Protein AF-A0A7C5XLX1-F1 (afdb_monomer)

pLDDT: mean 94.18, std 9.02, range [43.47, 98.75]

Structure (mmCIF, N/CA/C/O backbone):
data_AF-A0A7C5XLX1-F1
#
_entry.id   AF-A0A7C5XLX1-F1
#
loop_
_atom_site.group_PDB
_atom_site.id
_atom_site.type_symbol
_atom_site.label_atom_id
_atom_site.label_alt_id
_atom_site.label_comp_id
_atom_site.label_asym_id
_atom_site.label_entity_id
_atom_site.label_seq_id
_atom_site.pdbx_PDB_ins_code
_atom_site.Cartn_x
_atom_site.Cartn_y
_atom_site.Cartn_z
_atom_site.occupancy
_atom_site.B_iso_or_equiv
_atom_site.auth_seq_id
_atom_site.auth_comp_id
_atom_site.auth_asym_id
_atom_site.auth_atom_id
_atom_site.pdbx_PDB_model_num
ATOM 1 N N . MET A 1 1 ? -8.562 -7.576 16.419 1.00 59.59 1 MET A N 1
ATOM 2 C CA . MET A 1 1 ? -7.370 -6.699 16.454 1.00 59.59 1 MET A CA 1
ATOM 3 C C . MET A 1 1 ? -7.848 -5.252 16.453 1.00 59.59 1 MET A C 1
ATOM 5 O O . MET A 1 1 ? -8.765 -4.964 15.700 1.00 59.59 1 MET A O 1
ATOM 9 N N . SER A 1 2 ? -7.292 -4.377 17.298 1.00 86.44 2 SER A N 1
ATOM 10 C CA . SER A 1 2 ? -7.751 -2.984 17.511 1.00 86.44 2 SER A CA 1
ATOM 11 C C . SER A 1 2 ? -6.844 -1.915 16.876 1.00 86.44 2 SER A C 1
ATOM 13 O O . SER A 1 2 ? -6.885 -0.749 17.266 1.00 86.44 2 SER A O 1
ATOM 15 N N . ARG A 1 3 ? -5.993 -2.313 15.922 1.00 95.38 3 ARG A N 1
ATOM 16 C CA . ARG A 1 3 ? -5.062 -1.422 15.216 1.00 95.38 3 ARG A CA 1
ATOM 17 C C . ARG A 1 3 ? -5.406 -1.327 13.738 1.00 95.38 3 ARG A C 1
ATOM 19 O O . ARG A 1 3 ? -5.773 -2.338 13.132 1.00 95.38 3 ARG A O 1
ATOM 26 N N . VAL A 1 4 ? -5.219 -0.140 13.179 1.00 97.88 4 VAL A N 1
ATOM 27 C CA . VAL A 1 4 ? -5.372 0.174 11.758 1.00 97.88 4 VAL A CA 1
ATOM 28 C C . VAL A 1 4 ? -4.069 0.761 11.232 1.00 97.88 4 VAL A C 1
ATOM 30 O O . VAL A 1 4 ? -3.448 1.558 11.928 1.00 97.88 4 VAL A O 1
ATOM 33 N N . ALA A 1 5 ? -3.678 0.388 10.017 1.00 98.12 5 ALA A N 1
ATOM 34 C CA . ALA A 1 5 ? -2.605 1.052 9.286 1.00 98.12 5 ALA A CA 1
ATOM 35 C C . ALA A 1 5 ? -3.183 1.850 8.115 1.00 98.12 5 ALA A C 1
ATOM 37 O O . ALA A 1 5 ? -3.980 1.316 7.343 1.00 98.12 5 ALA A O 1
ATOM 38 N N . ILE A 1 6 ? -2.746 3.096 7.961 1.00 98.62 6 ILE A N 1
ATOM 39 C CA . ILE A 1 6 ? -2.914 3.877 6.735 1.00 98.62 6 ILE A CA 1
ATOM 40 C C . ILE A 1 6 ? -1.535 3.991 6.091 1.00 98.62 6 ILE A C 1
ATOM 42 O O . ILE A 1 6 ? -0.592 4.441 6.735 1.00 98.62 6 ILE A O 1
ATOM 46 N N . VAL A 1 7 ? -1.412 3.549 4.845 1.00 98.69 7 VAL A N 1
ATOM 47 C CA . VAL A 1 7 ? -0.165 3.545 4.077 1.00 98.69 7 VAL A CA 1
ATOM 48 C C . VAL A 1 7 ? -0.376 4.405 2.839 1.00 98.69 7 VAL A C 1
ATOM 50 O O . VAL A 1 7 ? -1.134 4.018 1.953 1.00 98.69 7 VAL A O 1
ATOM 53 N N . ASP A 1 8 ? 0.268 5.566 2.788 1.00 98.62 8 ASP A N 1
ATOM 54 C CA . ASP A 1 8 ? 0.098 6.578 1.744 1.00 98.62 8 ASP A CA 1
ATOM 55 C C . ASP A 1 8 ? 1.415 6.859 1.014 1.00 98.62 8 ASP A C 1
ATOM 57 O O . ASP A 1 8 ? 2.185 7.741 1.400 1.00 98.62 8 ASP A O 1
ATOM 61 N N . ALA A 1 9 ? 1.679 6.091 -0.047 1.00 97.88 9 ALA A N 1
ATOM 62 C CA . ALA A 1 9 ? 2.832 6.327 -0.921 1.00 97.88 9 ALA A CA 1
ATOM 63 C C . ALA A 1 9 ? 2.586 7.514 -1.863 1.00 97.88 9 ALA A C 1
ATOM 65 O O . ALA A 1 9 ? 3.496 8.297 -2.131 1.00 97.88 9 ALA A O 1
ATOM 66 N N . ILE A 1 10 ? 1.339 7.676 -2.328 1.00 96.69 10 ILE A N 1
ATOM 67 C CA . ILE A 1 10 ? 0.938 8.739 -3.262 1.00 96.69 10 ILE A CA 1
ATOM 68 C C . ILE A 1 10 ? 1.154 10.126 -2.642 1.00 96.69 10 ILE A C 1
ATOM 70 O O . ILE A 1 10 ? 1.425 11.090 -3.355 1.00 96.69 10 ILE A O 1
ATOM 74 N N . GLY A 1 11 ? 1.092 10.237 -1.312 1.00 94.62 11 GLY A N 1
ATOM 75 C CA . GLY A 1 11 ? 1.340 11.476 -0.580 1.00 94.62 11 GLY A CA 1
ATOM 76 C C . GLY A 1 11 ? 2.680 12.159 -0.887 1.00 94.62 11 GLY A C 1
ATOM 77 O O . GLY A 1 11 ? 2.796 13.360 -0.654 1.00 94.62 11 GLY A O 1
ATOM 78 N N . VAL A 1 12 ? 3.664 11.443 -1.454 1.00 94.06 12 VAL A N 1
ATOM 79 C CA . VAL A 1 12 ? 4.942 12.036 -1.884 1.00 94.06 12 VAL A CA 1
ATOM 80 C C . VAL A 1 12 ? 4.777 13.010 -3.061 1.00 94.06 12 VAL A C 1
ATOM 82 O O . VAL A 1 12 ? 5.497 14.004 -3.112 1.00 94.06 12 VAL A O 1
ATOM 85 N N . THR A 1 13 ? 3.811 12.782 -3.959 1.00 93.50 13 THR A N 1
ATOM 86 C CA . THR A 1 13 ? 3.555 13.636 -5.139 1.00 93.50 13 THR A CA 1
ATOM 87 C C . THR A 1 13 ? 2.202 14.337 -5.077 1.00 93.50 13 THR A C 1
ATOM 89 O O . THR A 1 13 ? 2.066 15.473 -5.538 1.00 93.50 13 THR A O 1
ATOM 92 N N . LYS A 1 14 ? 1.193 13.694 -4.478 1.00 94.88 14 LYS A N 1
ATOM 93 C CA . LYS A 1 14 ? -0.178 14.202 -4.322 1.00 94.88 14 LYS A CA 1
ATOM 94 C C . LYS A 1 14 ? -0.615 14.109 -2.847 1.00 94.88 14 LYS A C 1
ATOM 96 O O . LYS A 1 14 ? -1.414 13.229 -2.487 1.00 94.88 14 LYS A O 1
ATOM 101 N N . PRO A 1 15 ? -0.085 14.986 -1.970 1.00 95.81 15 PRO A N 1
ATOM 102 C CA . PRO A 1 15 ? -0.427 14.990 -0.551 1.00 95.81 15 PRO A CA 1
ATOM 103 C C . PRO A 1 15 ? -1.919 15.262 -0.342 1.00 95.81 15 PRO A C 1
ATOM 105 O O . PRO A 1 15 ? -2.491 16.150 -0.973 1.00 95.81 15 PRO A O 1
ATOM 108 N N . ASN A 1 16 ? -2.543 14.524 0.578 1.00 96.69 16 ASN A N 1
ATOM 109 C CA . ASN A 1 16 ? -3.928 14.761 0.987 1.00 96.69 16 ASN A CA 1
ATOM 110 C C . ASN A 1 16 ? -4.081 14.690 2.521 1.00 96.69 16 ASN A C 1
ATOM 112 O O . ASN A 1 16 ? -4.638 13.728 3.061 1.00 96.69 16 ASN A O 1
ATOM 116 N N . PRO A 1 17 ? -3.581 15.706 3.253 1.00 96.38 17 PRO A N 1
ATOM 117 C CA . PRO A 1 17 ? -3.638 15.719 4.714 1.00 96.38 17 PRO A CA 1
ATOM 118 C C . PRO A 1 17 ? -5.074 15.746 5.252 1.00 96.38 17 PRO A C 1
ATOM 120 O O . PRO A 1 17 ? -5.327 15.237 6.343 1.00 96.38 17 PRO A O 1
ATOM 123 N N . GLU A 1 18 ? -6.028 16.304 4.499 1.00 97.31 18 GLU A N 1
ATOM 124 C CA . GLU A 1 18 ? -7.439 16.329 4.890 1.00 97.31 18 GLU A CA 1
ATOM 125 C C . GLU A 1 18 ? -8.049 14.923 4.891 1.00 97.31 18 GLU A C 1
ATOM 127 O O . GLU A 1 18 ? -8.722 14.550 5.857 1.00 97.31 18 GLU A O 1
ATOM 132 N N . PHE A 1 19 ? -7.774 14.117 3.859 1.00 97.62 19 PHE A N 1
ATOM 133 C CA . PHE A 1 19 ? -8.187 12.715 3.815 1.00 97.62 19 PHE A CA 1
ATOM 134 C C . PHE A 1 19 ? -7.598 11.925 4.987 1.00 97.62 19 PHE A C 1
ATOM 136 O O . PHE A 1 19 ? -8.355 11.310 5.742 1.00 97.62 19 PHE A O 1
ATOM 143 N N . LEU A 1 20 ? -6.274 11.988 5.189 1.00 97.69 20 LEU A N 1
ATOM 144 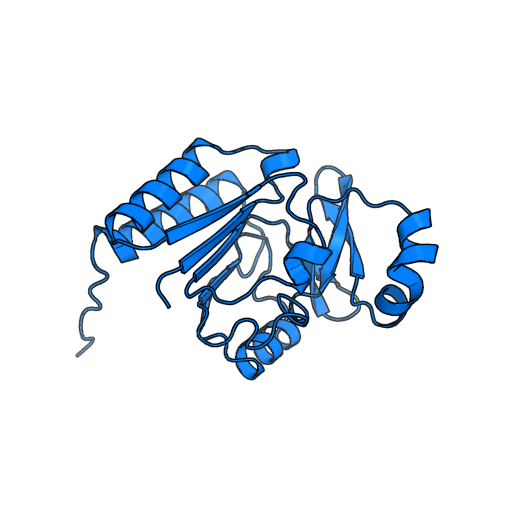C CA . LEU A 1 20 ? -5.595 11.250 6.261 1.00 97.69 20 LEU A CA 1
ATOM 145 C C . LEU A 1 20 ? -6.141 11.632 7.640 1.00 97.69 20 LEU A C 1
ATOM 147 O O . LEU A 1 20 ? -6.479 10.754 8.437 1.00 97.69 20 LEU A O 1
ATOM 151 N N . LYS A 1 21 ? -6.291 12.937 7.899 1.00 97.94 21 LYS A N 1
ATOM 152 C CA . LYS A 1 21 ? -6.871 13.454 9.141 1.00 97.94 21 LYS A CA 1
ATOM 153 C C . LYS A 1 21 ? -8.300 12.953 9.337 1.00 97.94 21 LYS A C 1
ATOM 155 O O . LYS A 1 21 ? -8.615 12.433 10.402 1.00 97.94 21 LYS A O 1
ATOM 160 N N . SER A 1 22 ? -9.144 13.054 8.313 1.00 97.88 22 SER A N 1
ATOM 161 C CA . SER A 1 22 ? -10.553 12.660 8.403 1.00 97.88 22 SER A CA 1
ATOM 162 C C . SER A 1 22 ? -10.719 11.162 8.661 1.00 97.88 22 SER A C 1
ATOM 164 O O . SER A 1 22 ? -11.501 10.771 9.525 1.00 97.88 22 SER A O 1
ATOM 166 N N . VAL A 1 23 ? -9.976 10.310 7.945 1.00 97.75 23 VAL A N 1
ATOM 167 C CA . VAL A 1 23 ? -10.011 8.853 8.153 1.00 97.75 23 VAL A CA 1
ATOM 168 C C . VAL A 1 23 ? -9.520 8.504 9.557 1.00 97.75 23 VAL A C 1
ATOM 170 O O . VAL A 1 23 ? -10.164 7.719 10.256 1.00 97.75 23 VAL A O 1
ATOM 173 N N . LYS A 1 24 ? -8.414 9.115 9.993 1.00 97.69 24 LYS A N 1
ATOM 174 C CA . LYS A 1 24 ? -7.854 8.903 11.327 1.00 97.69 24 LYS A CA 1
ATOM 175 C C . LYS A 1 24 ? -8.842 9.293 12.427 1.00 97.69 24 LYS A C 1
ATOM 177 O O . LYS A 1 24 ? -9.106 8.479 13.305 1.00 97.69 24 LYS A O 1
ATOM 182 N N . GLU A 1 25 ? -9.439 10.481 12.348 1.00 97.06 25 GLU A N 1
ATOM 183 C CA . GLU A 1 25 ? -10.411 10.964 13.336 1.00 97.06 25 GLU A CA 1
ATOM 184 C C . GLU A 1 25 ? -11.630 10.042 13.459 1.00 97.06 25 GLU A C 1
ATOM 186 O O . GLU A 1 25 ? -12.072 9.754 14.571 1.00 97.06 25 GLU A O 1
ATOM 191 N N . VAL A 1 26 ? -12.170 9.557 12.335 1.00 96.44 26 VAL A N 1
ATOM 192 C CA . VAL A 1 26 ? -13.307 8.622 12.336 1.00 96.44 26 VAL A CA 1
ATOM 193 C C . VAL A 1 26 ? -12.949 7.325 13.060 1.00 96.44 26 VAL A C 1
ATOM 195 O O . VAL A 1 26 ? -13.705 6.853 13.908 1.00 96.44 26 VAL A O 1
ATOM 198 N N . LEU A 1 27 ? -11.789 6.747 12.746 1.00 95.44 27 LEU A N 1
ATOM 199 C CA . LEU A 1 27 ? -11.361 5.475 13.321 1.00 95.44 27 LEU A CA 1
ATOM 200 C C . LEU A 1 27 ? -11.007 5.612 14.808 1.00 95.44 27 LEU A C 1
ATOM 202 O O . LEU A 1 27 ? -11.449 4.795 15.616 1.00 95.44 27 LEU A O 1
ATOM 206 N N . GLU A 1 28 ? -10.269 6.653 15.198 1.00 95.50 28 GLU A N 1
ATOM 207 C CA . GLU A 1 28 ? -9.843 6.862 16.589 1.00 95.50 28 GLU A CA 1
ATOM 208 C C . GLU A 1 28 ? -11.022 7.134 17.536 1.00 95.50 28 GLU A C 1
ATOM 210 O O . GLU A 1 28 ? -11.004 6.668 18.677 1.00 95.50 28 GLU A O 1
ATOM 215 N N . LYS A 1 29 ? -12.104 7.776 17.064 1.00 94.38 29 LYS A N 1
ATOM 216 C CA . LYS A 1 29 ? -13.356 7.937 17.835 1.00 94.38 29 LYS A CA 1
ATOM 217 C C . LYS A 1 29 ? -13.984 6.608 18.266 1.00 94.38 29 LYS A C 1
ATOM 219 O O . LYS A 1 29 ? -14.719 6.578 19.249 1.00 94.38 29 LYS A O 1
ATOM 224 N N . THR A 1 30 ? -13.688 5.512 17.566 1.00 90.56 30 THR A N 1
ATOM 225 C CA . THR A 1 30 ? -14.168 4.163 17.917 1.00 90.56 30 THR A CA 1
ATOM 226 C C . THR A 1 30 ? -13.247 3.418 18.893 1.00 90.56 30 THR A C 1
ATOM 228 O O . THR A 1 30 ? -13.515 2.270 19.244 1.00 90.56 30 THR A O 1
ATOM 231 N N . GLY A 1 31 ? -12.157 4.051 19.345 1.00 91.62 31 GLY A N 1
ATOM 232 C CA . GLY A 1 31 ? -11.151 3.450 20.226 1.00 91.62 31 GLY A CA 1
ATOM 233 C C . GLY A 1 31 ? -10.086 2.620 19.499 1.00 91.62 31 GLY A C 1
ATOM 234 O O . GLY A 1 31 ? -9.270 1.962 20.151 1.00 91.62 31 GLY A O 1
ATOM 235 N N . LEU A 1 32 ? -10.073 2.634 18.161 1.00 94.06 32 LEU A N 1
ATOM 236 C CA . LEU A 1 32 ? -9.012 2.022 17.362 1.00 94.06 32 LEU A CA 1
ATOM 237 C C . LEU A 1 32 ? -7.740 2.872 17.411 1.00 94.06 32 LEU A C 1
ATOM 239 O O . LEU A 1 32 ? -7.797 4.097 17.385 1.00 94.06 32 LEU A O 1
ATOM 243 N N . LYS A 1 33 ? -6.578 2.216 17.431 1.00 96.56 33 LYS A N 1
ATOM 244 C CA . LYS A 1 33 ? -5.282 2.892 17.267 1.00 96.56 33 LYS A CA 1
ATOM 245 C C . LYS A 1 33 ? -4.924 2.944 15.787 1.00 96.56 33 LYS A C 1
ATOM 247 O O . LYS A 1 33 ? -4.955 1.901 15.132 1.00 96.56 33 LYS A O 1
ATOM 252 N N . VAL A 1 34 ? -4.574 4.122 15.282 1.00 97.94 34 VAL A N 1
ATOM 253 C CA . VAL A 1 34 ? -4.262 4.333 13.863 1.00 97.94 34 VAL A CA 1
ATOM 254 C C . VAL A 1 34 ? -2.789 4.688 13.701 1.00 97.94 34 VAL A C 1
ATOM 256 O O . VAL A 1 34 ? -2.339 5.736 14.161 1.00 97.94 34 VAL A O 1
ATOM 259 N N . ASP A 1 35 ? -2.054 3.819 13.016 1.00 98.00 35 ASP A N 1
ATOM 260 C CA . ASP A 1 35 ? -0.679 4.056 12.592 1.00 98.00 35 ASP A CA 1
ATOM 261 C C . ASP A 1 35 ? -0.688 4.584 11.150 1.00 98.00 35 ASP A C 1
ATOM 263 O O . ASP A 1 35 ? -1.352 4.017 10.279 1.00 98.00 35 ASP A O 1
ATOM 267 N N . VAL A 1 36 ? 0.019 5.687 10.897 1.00 98.12 36 VAL A N 1
ATOM 268 C CA . VAL A 1 36 ? 0.081 6.330 9.576 1.00 98.12 36 VAL A CA 1
ATOM 269 C C . VAL A 1 36 ? 1.511 6.264 9.057 1.00 98.12 36 VAL A C 1
ATOM 271 O O . VAL A 1 36 ? 2.437 6.736 9.713 1.00 98.12 36 VAL A O 1
ATOM 274 N N . TYR A 1 37 ? 1.670 5.683 7.874 1.00 98.06 37 TYR A N 1
ATOM 275 C CA . TYR A 1 37 ? 2.911 5.631 7.116 1.00 98.06 37 TYR A CA 1
ATOM 276 C C . TYR A 1 37 ? 2.711 6.448 5.845 1.00 98.06 37 TYR A C 1
ATOM 278 O O . TYR A 1 37 ? 1.905 6.068 5.001 1.00 98.06 37 TYR A O 1
ATOM 286 N N . GLU A 1 38 ? 3.414 7.568 5.709 1.00 95.75 38 GLU A N 1
ATOM 287 C CA . GLU A 1 38 ? 3.208 8.507 4.602 1.00 95.75 38 GLU A CA 1
ATOM 288 C C . GLU A 1 38 ? 4.509 8.868 3.884 1.00 95.75 38 GLU A C 1
ATOM 290 O O . GLU A 1 38 ? 5.597 8.878 4.478 1.00 95.75 38 GLU A O 1
ATOM 295 N N . GLY A 1 39 ? 4.372 9.176 2.593 1.00 94.31 39 GLY A N 1
ATOM 296 C CA . GLY A 1 39 ? 5.454 9.634 1.733 1.00 94.31 39 GLY A CA 1
ATOM 297 C C . GLY A 1 39 ? 6.626 8.658 1.730 1.00 94.31 39 GLY A C 1
ATOM 298 O O . GLY A 1 39 ? 6.437 7.445 1.668 1.00 94.31 39 GLY A O 1
ATOM 299 N N . LYS A 1 40 ? 7.850 9.184 1.860 1.00 94.62 40 LYS A N 1
ATOM 300 C CA . LYS A 1 40 ? 9.106 8.413 1.779 1.00 94.62 40 LYS A CA 1
ATOM 301 C C . LYS A 1 40 ? 9.239 7.279 2.806 1.00 94.62 40 LYS A C 1
ATOM 303 O O . LYS A 1 40 ? 10.114 6.435 2.657 1.00 94.62 40 LYS A O 1
ATOM 308 N N . ASN A 1 41 ? 8.387 7.235 3.831 1.00 96.31 41 ASN A N 1
ATOM 309 C CA . ASN A 1 41 ? 8.365 6.127 4.788 1.00 96.31 41 ASN A CA 1
ATOM 310 C C . ASN A 1 41 ? 7.711 4.859 4.217 1.00 96.31 41 ASN A C 1
ATOM 312 O O . ASN A 1 41 ? 7.855 3.785 4.799 1.00 96.31 41 ASN A O 1
ATOM 316 N N . VAL A 1 42 ? 6.985 4.962 3.099 1.00 98.38 42 VAL A N 1
ATOM 317 C CA . VAL A 1 42 ? 6.355 3.819 2.436 1.00 98.38 42 VAL A CA 1
ATOM 318 C C . VAL A 1 42 ? 7.363 3.128 1.528 1.00 98.38 42 VAL A C 1
ATOM 320 O O . VAL A 1 42 ? 7.369 3.325 0.320 1.00 98.38 42 VAL A O 1
ATOM 323 N N . THR A 1 43 ? 8.236 2.322 2.123 1.00 98.50 43 THR A N 1
ATOM 324 C CA . THR A 1 43 ? 9.275 1.565 1.413 1.00 98.50 43 THR A CA 1
ATOM 325 C C . THR A 1 43 ? 8.824 0.138 1.091 1.00 98.50 43 THR A C 1
ATOM 327 O O . THR A 1 43 ? 7.874 -0.390 1.670 1.00 98.50 43 THR A O 1
ATOM 330 N N . ILE A 1 44 ? 9.540 -0.538 0.199 1.00 98.19 44 ILE A N 1
ATOM 331 C CA . ILE A 1 44 ? 9.445 -1.969 -0.069 1.00 98.19 44 ILE A CA 1
ATOM 332 C C . ILE A 1 44 ? 9.650 -2.766 1.222 1.00 98.19 44 ILE A C 1
ATOM 334 O O . ILE A 1 44 ? 8.939 -3.745 1.453 1.00 98.19 44 ILE A O 1
ATOM 338 N N . ASP A 1 45 ? 10.574 -2.335 2.083 1.00 97.75 45 ASP A N 1
ATOM 339 C CA . ASP A 1 45 ? 10.793 -2.969 3.382 1.00 97.75 45 ASP A CA 1
ATOM 340 C C . ASP A 1 45 ? 9.565 -2.834 4.295 1.00 97.75 45 ASP A C 1
ATOM 342 O O . ASP A 1 45 ? 9.097 -3.838 4.840 1.00 97.75 45 ASP A O 1
ATOM 346 N N . LEU A 1 46 ? 8.955 -1.644 4.378 1.00 98.25 46 LEU A N 1
ATOM 347 C CA . LEU A 1 46 ? 7.691 -1.462 5.095 1.00 98.25 46 LEU A CA 1
ATOM 348 C C . LEU A 1 46 ? 6.611 -2.393 4.531 1.00 98.25 46 LEU A C 1
ATOM 350 O O . LEU A 1 46 ? 5.959 -3.110 5.290 1.00 98.25 46 LEU A O 1
ATOM 354 N N . LEU A 1 47 ? 6.422 -2.405 3.208 1.00 98.44 47 LEU A N 1
ATOM 355 C CA . LEU A 1 47 ? 5.390 -3.215 2.558 1.00 98.44 47 LEU A CA 1
ATOM 356 C C . LEU A 1 47 ? 5.590 -4.717 2.813 1.00 98.44 47 LEU A C 1
ATOM 358 O O . LEU A 1 47 ? 4.613 -5.440 2.993 1.00 98.44 47 LEU A O 1
ATOM 362 N N . ARG A 1 48 ? 6.828 -5.213 2.883 1.00 97.12 48 ARG A N 1
ATOM 363 C CA . ARG A 1 48 ? 7.120 -6.625 3.192 1.00 97.12 48 ARG A CA 1
ATOM 364 C C . ARG A 1 48 ? 6.938 -6.975 4.666 1.00 97.12 48 ARG A C 1
ATOM 366 O O . ARG A 1 48 ? 6.631 -8.127 4.971 1.00 97.12 48 ARG A O 1
ATOM 373 N N . ASN A 1 49 ? 7.111 -6.007 5.562 1.00 97.50 49 ASN A N 1
ATOM 374 C CA . ASN A 1 49 ? 7.060 -6.202 7.013 1.00 97.50 49 ASN A CA 1
ATOM 375 C C . ASN A 1 49 ? 5.741 -5.757 7.663 1.00 97.50 49 ASN A C 1
ATOM 377 O O . ASN A 1 49 ? 5.554 -5.954 8.867 1.00 97.50 49 ASN A O 1
ATOM 381 N N . ILE A 1 50 ? 4.814 -5.165 6.906 1.00 97.25 50 ILE A N 1
ATOM 382 C CA . ILE A 1 50 ? 3.528 -4.719 7.445 1.00 97.25 50 ILE A CA 1
ATOM 383 C C . ILE A 1 50 ? 2.700 -5.903 7.961 1.00 97.25 50 ILE A C 1
ATOM 385 O O . ILE A 1 50 ? 2.582 -6.940 7.312 1.00 97.25 50 ILE A O 1
ATOM 389 N N . GLY A 1 51 ? 2.100 -5.753 9.140 1.00 95.94 51 GLY A N 1
ATOM 390 C CA . GLY A 1 51 ? 1.210 -6.763 9.702 1.00 95.94 51 GLY A CA 1
ATOM 391 C C . GLY A 1 51 ? 0.820 -6.487 11.149 1.00 95.94 51 GLY A C 1
ATOM 392 O O . GLY A 1 51 ? 1.300 -5.537 11.768 1.00 95.94 51 GLY A O 1
ATOM 393 N N . GLY A 1 52 ? -0.075 -7.316 11.690 1.00 94.50 52 GLY A N 1
ATOM 394 C CA . GLY A 1 52 ? -0.660 -7.114 13.026 1.00 94.50 52 GLY A CA 1
ATOM 395 C C . GLY A 1 52 ? -1.785 -6.069 13.081 1.00 94.50 52 GLY A C 1
ATOM 396 O O . GLY A 1 52 ? -2.101 -5.550 14.156 1.00 94.50 52 GLY A O 1
ATOM 397 N N . TYR A 1 53 ? -2.392 -5.763 11.933 1.00 96.75 53 TYR A N 1
ATOM 398 C CA . TYR A 1 53 ? -3.467 -4.784 11.780 1.00 96.75 53 TYR A CA 1
ATOM 399 C C . TYR A 1 53 ? -4.798 -5.469 11.467 1.00 96.75 53 TYR A C 1
ATOM 401 O O . TYR A 1 53 ? -4.856 -6.385 10.654 1.00 96.75 53 TYR A O 1
ATOM 409 N N . GLY A 1 54 ? -5.889 -5.007 12.081 1.00 96.25 54 GLY A N 1
ATOM 410 C CA . GLY A 1 54 ? -7.237 -5.474 11.736 1.00 96.25 54 GLY A CA 1
ATOM 411 C C . GLY A 1 54 ? -7.754 -4.868 10.428 1.00 96.25 54 GLY A C 1
ATOM 412 O O . GLY A 1 54 ? -8.523 -5.505 9.718 1.00 96.25 54 GLY A O 1
ATOM 413 N N . LEU A 1 55 ? -7.296 -3.660 10.100 1.00 97.94 55 LEU A N 1
ATOM 414 C CA . LEU A 1 55 ? -7.602 -2.943 8.866 1.00 97.94 55 LEU A CA 1
ATOM 415 C C . LEU A 1 55 ? -6.315 -2.318 8.318 1.00 97.94 55 LEU A C 1
ATOM 417 O O . LEU A 1 55 ? -5.544 -1.730 9.075 1.00 97.94 55 LEU A O 1
ATOM 421 N N . ILE A 1 56 ? -6.090 -2.440 7.014 1.00 98.50 56 ILE A N 1
ATOM 422 C CA . ILE A 1 56 ? -4.972 -1.820 6.301 1.00 98.50 56 ILE A CA 1
ATOM 423 C C . ILE A 1 56 ? -5.550 -1.042 5.123 1.00 98.50 56 ILE A C 1
ATOM 425 O O . ILE A 1 56 ? -6.204 -1.628 4.262 1.00 98.50 56 ILE A O 1
ATOM 429 N N . ILE A 1 57 ? -5.319 0.266 5.089 1.00 98.75 57 ILE A N 1
ATOM 430 C CA . ILE A 1 57 ? -5.751 1.164 4.017 1.00 98.75 57 ILE A CA 1
ATOM 431 C C . ILE A 1 57 ? -4.516 1.533 3.199 1.00 98.75 57 ILE A C 1
ATOM 433 O O . ILE A 1 57 ? -3.606 2.180 3.710 1.00 98.75 57 ILE A O 1
ATOM 437 N N . LEU A 1 58 ? -4.473 1.094 1.944 1.00 98.75 58 LEU A N 1
ATOM 438 C CA . LEU A 1 58 ? -3.358 1.289 1.023 1.00 98.75 58 LEU A CA 1
ATOM 439 C C . LEU A 1 58 ? -3.721 2.369 -0.003 1.00 98.75 58 LEU A C 1
ATOM 441 O O . LEU A 1 58 ? -4.340 2.078 -1.031 1.00 98.75 58 LEU A O 1
ATOM 445 N N . ARG A 1 59 ? -3.303 3.608 0.269 1.00 98.38 59 ARG A N 1
ATOM 446 C CA . ARG A 1 59 ? -3.327 4.737 -0.667 1.00 98.38 59 ARG A CA 1
ATOM 447 C C . ARG A 1 59 ? -2.038 4.735 -1.495 1.00 98.38 59 ARG A C 1
ATOM 449 O O . ARG A 1 59 ? -1.106 5.507 -1.280 1.00 98.38 59 ARG A O 1
ATOM 456 N N . VAL A 1 60 ? -1.966 3.782 -2.417 1.00 98.19 60 VAL A N 1
ATOM 457 C CA . VAL A 1 60 ? -0.799 3.529 -3.27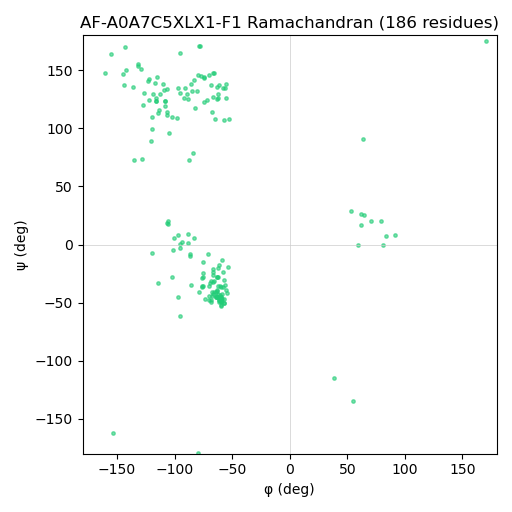4 1.00 98.19 60 VAL A CA 1
ATOM 458 C C . VAL A 1 60 ? -1.230 3.402 -4.730 1.00 98.19 60 VAL A C 1
ATOM 460 O O . VAL A 1 60 ? -2.357 2.983 -5.007 1.00 98.19 60 VAL A O 1
ATOM 463 N N . HIS A 1 61 ? -0.333 3.713 -5.669 1.00 97.88 61 HIS A N 1
ATOM 464 C CA . HIS A 1 61 ? -0.536 3.283 -7.049 1.00 97.88 61 HIS A CA 1
ATOM 465 C C . HIS A 1 61 ? -0.470 1.756 -7.123 1.00 97.88 61 HIS A C 1
ATOM 467 O O . HIS A 1 61 ? 0.265 1.100 -6.377 1.00 97.88 61 HIS A O 1
ATOM 473 N N . SER A 1 62 ? -1.239 1.187 -8.045 1.00 97.62 62 SER A N 1
ATOM 474 C CA . SER A 1 62 ? -1.165 -0.232 -8.355 1.00 97.62 62 SER A CA 1
ATOM 475 C C . SER A 1 62 ? -1.396 -0.488 -9.833 1.00 97.62 62 SER A C 1
ATOM 477 O O . SER A 1 62 ? -2.164 0.218 -10.489 1.00 97.62 62 SER A O 1
ATOM 479 N N . ALA A 1 63 ? -0.718 -1.506 -10.353 1.00 96.88 63 ALA A N 1
ATOM 480 C CA . ALA A 1 63 ? -0.791 -1.884 -11.756 1.00 96.88 63 ALA A CA 1
ATOM 481 C C . ALA A 1 63 ? -0.755 -3.404 -11.917 1.00 96.88 63 ALA A C 1
ATOM 483 O O . ALA A 1 63 ? -0.142 -4.118 -11.119 1.00 96.88 63 ALA A O 1
ATOM 484 N N . ILE A 1 64 ? -1.405 -3.885 -12.975 1.00 97.00 64 ILE A N 1
ATOM 485 C CA . ILE A 1 64 ? -1.296 -5.271 -13.418 1.00 97.00 64 ILE A CA 1
ATOM 486 C C . ILE A 1 64 ? -0.176 -5.349 -14.443 1.00 97.00 64 ILE A C 1
ATOM 488 O O . ILE A 1 64 ? -0.189 -4.636 -15.443 1.00 97.00 64 ILE A O 1
ATOM 492 N N . ASP A 1 65 ? 0.768 -6.248 -14.207 1.00 94.50 65 ASP A N 1
ATOM 493 C CA . ASP A 1 65 ? 1.741 -6.636 -15.212 1.00 94.50 65 ASP A CA 1
ATOM 494 C C . ASP A 1 65 ? 1.024 -7.386 -16.348 1.00 94.50 65 ASP A C 1
ATOM 496 O O . ASP A 1 65 ? 0.527 -8.496 -16.120 1.00 94.50 65 ASP A O 1
ATOM 500 N N . PRO A 1 66 ? 0.980 -6.837 -17.575 1.00 90.12 66 PRO A N 1
ATOM 501 C CA . PRO A 1 66 ? 0.251 -7.445 -18.684 1.00 90.12 66 PRO A CA 1
ATOM 502 C C . PRO A 1 66 ? 0.862 -8.774 -19.141 1.00 90.12 66 PRO A C 1
ATOM 504 O O . PRO A 1 66 ? 0.173 -9.581 -19.761 1.00 90.12 66 PRO A O 1
ATOM 507 N N . LYS A 1 67 ? 2.143 -9.028 -18.844 1.00 91.44 67 LYS A N 1
ATOM 508 C CA . LYS A 1 67 ? 2.835 -10.246 -19.272 1.00 91.44 67 LYS A CA 1
ATOM 509 C C . LYS A 1 67 ? 2.486 -11.446 -18.398 1.00 91.44 67 LYS A C 1
ATOM 511 O O . LYS A 1 67 ? 2.337 -12.549 -18.917 1.00 91.44 67 LYS A O 1
ATOM 516 N N . TYR A 1 68 ? 2.389 -11.245 -17.084 1.00 92.12 68 TYR A N 1
ATOM 517 C CA . TYR A 1 68 ? 2.212 -12.340 -16.119 1.00 92.12 68 TYR A CA 1
ATOM 518 C C . TYR A 1 68 ? 0.924 -12.246 -15.286 1.00 92.12 68 TYR A C 1
ATOM 520 O O . TYR A 1 68 ? 0.611 -13.175 -14.547 1.00 92.12 68 TYR A O 1
ATOM 528 N N . GLY A 1 69 ? 0.164 -11.152 -15.388 1.0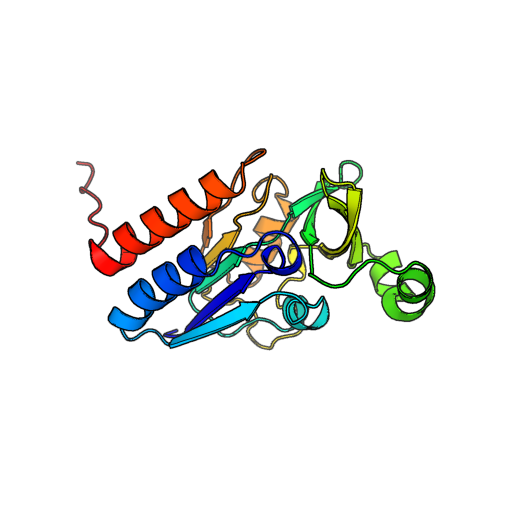0 94.50 69 GLY A N 1
ATOM 529 C CA . GLY A 1 69 ? -1.085 -10.956 -14.643 1.00 94.50 69 GLY A CA 1
ATOM 530 C C . GLY A 1 69 ? -0.887 -10.728 -13.140 1.00 94.50 69 GLY A C 1
ATOM 531 O O . GLY A 1 69 ? -1.801 -10.958 -12.342 1.00 94.50 69 GLY A O 1
ATOM 532 N N . PHE A 1 70 ? 0.312 -10.315 -12.727 1.00 97.19 70 PHE A N 1
ATOM 533 C CA . PHE A 1 70 ? 0.612 -10.011 -11.332 1.00 97.19 70 PHE A CA 1
ATOM 534 C C . PHE A 1 70 ? 0.238 -8.574 -10.986 1.00 97.19 70 PHE A C 1
ATOM 536 O O . PHE A 1 70 ? 0.501 -7.658 -11.758 1.00 97.19 70 PHE A O 1
ATOM 543 N N . LEU A 1 71 ? -0.353 -8.388 -9.807 1.00 98.44 71 LEU A N 1
ATOM 544 C CA . LEU A 1 71 ? -0.621 -7.070 -9.239 1.00 98.44 71 LEU A CA 1
ATOM 545 C C . LEU A 1 71 ? 0.617 -6.566 -8.499 1.00 98.44 71 LEU A C 1
ATOM 547 O O . LEU A 1 71 ? 1.171 -7.289 -7.671 1.00 98.44 71 LEU A O 1
ATOM 551 N N . TYR A 1 72 ? 1.006 -5.324 -8.763 1.00 98.62 72 TYR A N 1
ATOM 552 C CA . TYR A 1 72 ? 2.096 -4.634 -8.081 1.00 98.62 72 TYR A CA 1
ATOM 553 C C . TYR A 1 72 ? 1.575 -3.413 -7.324 1.00 98.62 72 TYR A C 1
ATOM 555 O O . TYR A 1 72 ? 0.715 -2.691 -7.826 1.00 98.62 72 TYR A O 1
ATOM 563 N N . LEU A 1 73 ? 2.105 -3.205 -6.120 1.00 98.69 73 LEU A N 1
ATOM 564 C CA . LEU A 1 73 ? 1.832 -2.086 -5.221 1.00 98.69 73 LEU A CA 1
ATOM 565 C C . LEU A 1 73 ? 3.060 -1.182 -5.201 1.00 98.69 73 LEU A C 1
ATOM 567 O O . LEU A 1 73 ? 4.159 -1.649 -4.901 1.00 98.69 73 LEU A O 1
ATOM 571 N N . PHE A 1 74 ? 2.883 0.088 -5.534 1.00 98.50 74 PHE A N 1
ATOM 572 C CA . PHE A 1 74 ? 3.997 1.018 -5.671 1.00 98.50 74 PHE A CA 1
ATOM 573 C C . PHE A 1 74 ? 4.398 1.510 -4.280 1.00 98.50 74 PHE A C 1
ATOM 575 O O . PHE A 1 74 ? 3.538 1.883 -3.475 1.00 98.50 74 PHE A O 1
ATOM 582 N N . SER A 1 75 ? 5.697 1.485 -3.991 1.00 98.50 75 SER A N 1
ATOM 583 C CA . SER A 1 75 ? 6.261 2.174 -2.836 1.00 98.50 75 SER A CA 1
ATOM 584 C C . SER A 1 75 ? 6.428 3.668 -3.159 1.00 98.50 75 SER A C 1
ATOM 586 O O . SER A 1 75 ? 6.067 4.130 -4.241 1.00 98.50 75 SER A O 1
ATOM 588 N N . ALA A 1 76 ? 6.949 4.436 -2.208 1.00 98.00 76 ALA A N 1
ATOM 589 C CA . ALA A 1 76 ? 7.390 5.813 -2.411 1.00 98.00 76 ALA A CA 1
ATOM 590 C C . ALA A 1 76 ? 8.909 5.914 -2.654 1.00 98.00 76 ALA A C 1
ATOM 592 O O . ALA A 1 76 ? 9.461 7.015 -2.640 1.00 98.00 76 ALA A O 1
ATOM 593 N N . GLU A 1 77 ? 9.602 4.783 -2.827 1.00 97.94 77 GLU A N 1
ATOM 594 C CA . GLU A 1 77 ? 11.020 4.762 -3.192 1.00 97.94 77 GLU A CA 1
ATOM 595 C C . GLU A 1 77 ? 11.148 4.951 -4.699 1.00 97.94 77 GLU A C 1
ATOM 597 O O . GLU A 1 77 ? 10.657 4.125 -5.473 1.00 97.94 77 GLU A O 1
ATOM 602 N N . GLU A 1 78 ? 11.796 6.044 -5.104 1.00 97.44 78 GLU A N 1
ATOM 603 C CA . GLU A 1 78 ? 12.130 6.294 -6.505 1.00 97.44 78 GLU A CA 1
ATOM 604 C C . GLU A 1 78 ? 12.921 5.114 -7.070 1.00 97.44 78 GLU A C 1
ATOM 606 O O . GLU A 1 78 ? 13.784 4.539 -6.404 1.00 97.44 78 GLU A O 1
ATOM 611 N N . PHE A 1 79 ? 12.591 4.729 -8.298 1.00 97.94 79 PHE A N 1
ATOM 612 C CA . PHE A 1 79 ? 13.269 3.629 -8.957 1.00 97.94 79 PHE A CA 1
ATOM 613 C C . PHE A 1 79 ? 14.682 4.050 -9.360 1.00 97.94 79 PHE A C 1
ATOM 615 O O . PHE A 1 79 ? 14.860 4.997 -10.129 1.00 97.94 79 PHE A O 1
ATOM 622 N N . ASP A 1 80 ? 15.666 3.281 -8.909 1.00 97.69 80 ASP A N 1
ATOM 623 C CA . ASP A 1 80 ? 17.053 3.390 -9.339 1.00 97.69 80 ASP A CA 1
ATOM 624 C C . ASP A 1 80 ? 17.498 2.078 -9.995 1.00 97.69 80 ASP A C 1
ATOM 626 O O . ASP A 1 80 ? 17.311 0.989 -9.449 1.00 97.69 80 ASP A O 1
ATOM 630 N N . GLU A 1 81 ? 18.076 2.175 -11.191 1.00 96.81 81 GLU A N 1
ATOM 631 C CA . G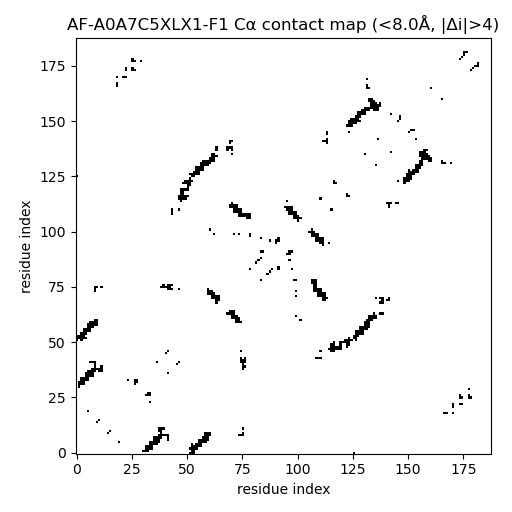LU A 1 81 ? 18.462 0.998 -11.973 1.00 96.81 81 GLU A CA 1
ATOM 632 C C . GLU A 1 81 ? 19.639 0.251 -11.334 1.00 96.81 81 GLU A C 1
ATOM 634 O O . GLU A 1 81 ? 19.663 -0.977 -11.355 1.00 96.81 81 GLU A O 1
ATOM 639 N N . THR A 1 82 ? 20.559 0.962 -10.676 1.00 96.31 82 THR A N 1
ATOM 640 C CA . THR A 1 82 ? 21.696 0.341 -9.980 1.00 96.31 82 THR A CA 1
ATOM 641 C C . THR A 1 82 ? 21.211 -0.442 -8.762 1.00 96.31 82 THR A C 1
ATOM 643 O O . THR A 1 82 ? 21.545 -1.614 -8.604 1.00 96.31 82 THR A O 1
ATOM 646 N N . GLU A 1 83 ? 20.345 0.149 -7.932 1.00 94.38 83 GLU A N 1
ATOM 647 C CA . GLU A 1 83 ? 19.707 -0.563 -6.819 1.00 94.38 83 GLU A CA 1
ATOM 648 C C . GLU A 1 83 ? 18.887 -1.762 -7.305 1.00 94.38 83 GLU A C 1
ATOM 650 O O . GLU A 1 83 ? 18.864 -2.809 -6.651 1.00 94.38 83 GLU A O 1
ATOM 655 N N . TYR A 1 84 ? 18.226 -1.644 -8.458 1.00 95.75 84 TYR A N 1
ATOM 656 C CA . TYR A 1 84 ? 17.462 -2.749 -9.018 1.00 95.75 84 TYR A CA 1
ATOM 657 C C . TYR A 1 84 ? 18.343 -3.930 -9.441 1.00 95.75 84 TYR A C 1
ATOM 659 O O . TYR A 1 84 ? 17.969 -5.081 -9.198 1.00 95.75 84 TYR A O 1
ATOM 667 N N . GLU A 1 85 ? 19.500 -3.659 -10.052 1.00 94.31 85 GLU A N 1
ATOM 668 C CA . GLU A 1 85 ? 20.448 -4.697 -10.467 1.00 94.31 85 GLU A CA 1
ATOM 669 C C . GLU A 1 85 ? 21.241 -5.292 -9.305 1.00 94.31 85 GLU A C 1
ATOM 671 O O . GLU A 1 85 ? 21.495 -6.495 -9.322 1.00 94.31 85 GLU A O 1
ATOM 676 N N . ASP A 1 86 ? 21.599 -4.492 -8.300 1.00 94.25 86 ASP A N 1
ATOM 677 C CA . ASP A 1 86 ? 22.499 -4.922 -7.229 1.00 94.25 86 ASP A CA 1
ATOM 678 C C . ASP A 1 86 ? 21.724 -5.414 -6.000 1.00 94.25 86 ASP A C 1
ATOM 680 O O . ASP A 1 86 ? 21.812 -6.582 -5.603 1.00 94.25 86 ASP A O 1
ATOM 684 N N . LYS A 1 87 ? 20.924 -4.527 -5.398 1.00 93.56 87 LYS A N 1
ATOM 685 C CA . LYS A 1 87 ? 20.241 -4.749 -4.113 1.00 93.56 87 LYS A CA 1
ATOM 686 C C . LYS A 1 87 ? 19.024 -5.657 -4.248 1.00 93.56 87 LYS A C 1
ATOM 688 O O . LYS A 1 87 ? 18.780 -6.461 -3.355 1.00 93.56 87 LYS A O 1
ATOM 693 N N . PHE A 1 88 ? 18.282 -5.548 -5.348 1.00 94.19 88 PHE A N 1
ATOM 694 C CA . PHE A 1 88 ? 17.071 -6.341 -5.595 1.00 94.19 88 PHE A CA 1
ATOM 695 C C . PHE A 1 88 ? 17.268 -7.452 -6.632 1.00 94.19 88 PHE A C 1
ATOM 697 O O . PHE A 1 88 ? 16.297 -7.954 -7.203 1.00 94.19 88 PHE A O 1
ATOM 704 N N . SER A 1 89 ? 18.518 -7.852 -6.876 1.00 92.38 89 SER A N 1
ATOM 705 C CA . SER A 1 89 ? 18.894 -8.817 -7.914 1.00 92.38 89 SER A CA 1
ATOM 706 C C . SER A 1 89 ? 18.147 -10.154 -7.811 1.00 92.38 89 SER A C 1
ATOM 708 O O . SER A 1 89 ? 17.692 -10.700 -8.823 1.00 92.38 89 SER A O 1
ATOM 710 N N . GLU A 1 90 ? 17.972 -10.685 -6.600 1.00 92.69 90 GLU A N 1
ATOM 711 C CA . GLU A 1 90 ? 17.258 -11.941 -6.366 1.00 92.69 90 GLU A CA 1
ATOM 712 C C . GLU A 1 90 ? 15.749 -11.761 -6.535 1.00 92.69 90 GLU A C 1
ATOM 714 O O . GLU A 1 90 ? 15.096 -12.527 -7.249 1.00 92.69 90 GLU A O 1
ATOM 719 N N . GLU A 1 91 ? 15.173 -10.717 -5.947 1.00 93.56 91 GLU A N 1
ATOM 720 C CA . GLU A 1 91 ? 13.733 -10.472 -6.016 1.00 93.56 91 GLU A CA 1
ATOM 721 C C . GLU A 1 91 ? 13.278 -10.090 -7.419 1.00 93.56 91 GLU A C 1
ATOM 723 O O . GLU A 1 91 ? 12.182 -10.472 -7.837 1.00 93.56 91 GLU A O 1
ATOM 728 N N . LYS A 1 92 ? 14.140 -9.427 -8.189 1.00 92.56 92 LYS A N 1
ATOM 729 C CA . LYS A 1 92 ? 13.967 -9.193 -9.620 1.00 92.56 92 LYS A CA 1
ATOM 730 C C . LYS A 1 92 ? 13.802 -10.507 -10.383 1.00 92.56 92 LYS A C 1
ATOM 732 O O . LYS A 1 92 ? 12.861 -10.624 -11.171 1.00 92.56 92 LYS A O 1
ATOM 737 N N . ARG A 1 93 ? 14.647 -11.520 -10.131 1.00 91.25 93 ARG A N 1
ATOM 738 C CA . ARG A 1 93 ? 14.585 -12.825 -10.833 1.00 91.25 93 ARG A CA 1
ATOM 739 C C . ARG A 1 93 ? 13.234 -13.514 -10.666 1.00 91.25 93 ARG A C 1
ATOM 741 O O . ARG A 1 93 ? 12.739 -14.124 -11.610 1.00 91.25 93 ARG A O 1
ATOM 748 N N . PHE A 1 94 ? 12.618 -13.380 -9.494 1.00 92.25 94 PHE A N 1
ATOM 749 C CA . PHE A 1 94 ? 11.299 -13.951 -9.204 1.00 92.25 94 PHE A CA 1
ATOM 750 C C . PHE A 1 94 ? 10.138 -12.981 -9.460 1.00 92.25 94 PHE A C 1
ATOM 752 O O . PHE A 1 94 ? 8.981 -13.325 -9.206 1.00 92.25 94 PHE A O 1
ATOM 759 N N . GLY A 1 95 ? 10.423 -11.769 -9.948 1.00 94.56 95 GLY A N 1
ATOM 760 C CA . GLY A 1 95 ? 9.436 -10.713 -10.150 1.00 94.56 95 GLY A CA 1
ATOM 761 C C . GLY A 1 95 ? 8.763 -10.252 -8.856 1.00 94.56 95 GLY A C 1
ATOM 762 O O . GLY A 1 95 ? 7.625 -9.800 -8.902 1.00 94.56 95 GLY A O 1
ATOM 763 N N . ALA A 1 96 ? 9.413 -10.397 -7.707 1.00 96.94 96 ALA A N 1
ATOM 764 C CA . ALA A 1 96 ? 8.914 -9.909 -6.428 1.00 96.94 96 ALA A CA 1
ATOM 765 C C . ALA A 1 96 ? 8.956 -8.373 -6.350 1.00 96.94 96 ALA A C 1
ATOM 767 O O . ALA A 1 96 ? 8.035 -7.774 -5.799 1.00 96.94 96 ALA A O 1
ATOM 768 N N . ILE A 1 97 ? 9.981 -7.750 -6.944 1.00 97.25 97 ILE A N 1
ATOM 769 C CA . ILE A 1 97 ? 10.089 -6.296 -7.126 1.00 97.25 97 ILE A CA 1
ATOM 770 C C . ILE A 1 97 ? 10.231 -5.973 -8.608 1.00 97.25 97 ILE A C 1
ATOM 772 O O . ILE A 1 97 ? 10.922 -6.686 -9.345 1.00 97.25 97 ILE A O 1
ATOM 776 N N . ARG A 1 98 ? 9.605 -4.874 -9.032 1.00 96.31 98 ARG A N 1
ATOM 777 C CA . ARG A 1 98 ? 9.783 -4.278 -10.358 1.00 96.31 98 ARG A CA 1
ATOM 778 C C . ARG A 1 98 ? 9.759 -2.760 -10.321 1.00 96.31 98 ARG A C 1
ATOM 780 O O . ARG A 1 98 ? 9.384 -2.165 -9.318 1.00 96.31 98 ARG A O 1
ATOM 787 N N . GLU A 1 99 ? 10.123 -2.174 -11.449 1.00 97.75 99 GLU A N 1
ATOM 788 C CA . GLU A 1 99 ? 9.785 -0.801 -11.786 1.00 97.75 99 GLU A CA 1
ATOM 789 C C . GLU A 1 99 ? 8.269 -0.657 -11.990 1.00 97.75 99 GLU A C 1
ATOM 791 O O . GLU A 1 99 ? 7.658 -1.389 -12.774 1.00 97.75 99 GLU A O 1
ATOM 796 N N . GLY A 1 100 ? 7.670 0.291 -11.280 1.00 97.19 100 GLY A N 1
ATOM 797 C CA . GLY A 1 100 ? 6.336 0.807 -11.538 1.00 97.19 100 GLY A CA 1
ATOM 798 C C . GLY A 1 100 ? 6.432 2.208 -12.132 1.00 97.19 100 GLY A C 1
ATOM 799 O O . GLY A 1 100 ? 7.172 3.042 -11.616 1.00 97.19 100 GLY A O 1
ATOM 800 N N . VAL A 1 101 ? 5.670 2.469 -13.195 1.00 97.19 101 VAL A N 1
ATOM 801 C CA . VAL A 1 101 ? 5.617 3.780 -13.860 1.00 97.19 101 VAL A CA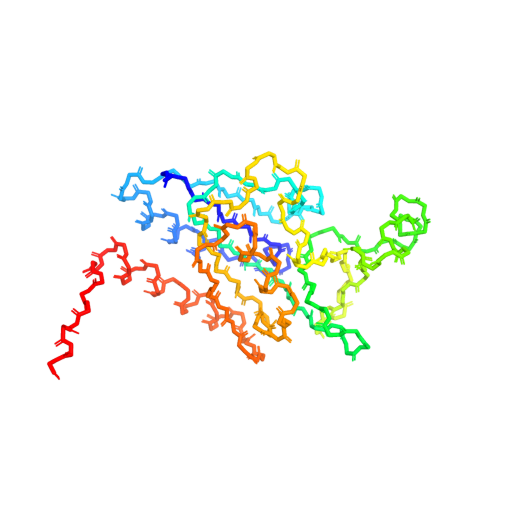 1
ATOM 802 C C . VAL A 1 101 ? 4.208 4.353 -13.733 1.00 97.19 101 VAL A C 1
ATOM 804 O O . VAL A 1 101 ? 3.234 3.668 -14.057 1.00 97.19 101 VAL A O 1
ATOM 807 N N . THR A 1 102 ? 4.088 5.576 -13.213 1.00 95.50 102 THR A N 1
ATOM 808 C CA . THR A 1 102 ? 2.804 6.287 -13.076 1.00 95.50 102 THR A CA 1
ATOM 809 C C . THR A 1 102 ? 2.353 6.885 -14.413 1.00 95.50 102 THR A C 1
ATOM 811 O O . THR A 1 102 ? 3.104 6.902 -15.391 1.00 95.50 102 THR A O 1
ATOM 814 N N . PHE A 1 103 ? 1.121 7.401 -14.482 1.00 91.94 103 PHE A N 1
ATOM 815 C CA . PHE A 1 103 ? 0.647 8.108 -15.680 1.00 91.94 103 PHE A CA 1
ATOM 816 C C . PHE A 1 103 ? 1.400 9.423 -15.923 1.00 91.94 103 PHE A C 1
ATOM 818 O O . PHE A 1 103 ? 1.503 9.881 -17.058 1.00 91.94 103 PHE A O 1
ATOM 825 N N . GLU A 1 104 ? 1.972 9.991 -14.866 1.00 93.44 104 GLU A N 1
ATOM 826 C CA . GLU A 1 104 ? 2.836 11.166 -14.860 1.00 93.44 104 GLU A CA 1
ATOM 827 C C . GLU A 1 104 ? 4.303 10.835 -15.190 1.00 93.44 104 GLU A C 1
ATOM 829 O O . GLU A 1 104 ? 5.152 11.725 -15.162 1.00 93.44 104 GLU A O 1
ATOM 834 N N . ASN A 1 105 ? 4.601 9.578 -15.551 1.00 95.38 105 ASN A N 1
ATOM 835 C CA . ASN A 1 105 ? 5.935 9.084 -15.900 1.00 95.38 105 ASN A CA 1
ATOM 836 C C . ASN A 1 105 ? 6.943 9.130 -14.732 1.00 95.38 105 ASN A C 1
ATOM 838 O O . ASN A 1 105 ? 8.156 9.190 -14.938 1.00 95.38 105 ASN A O 1
ATOM 842 N N . GLU A 1 106 ? 6.439 9.083 -13.498 1.00 95.94 106 GLU A N 1
ATOM 843 C CA . GLU A 1 106 ? 7.245 8.918 -12.289 1.00 95.94 106 GLU A CA 1
ATOM 844 C C . GLU A 1 106 ? 7.538 7.429 -12.089 1.00 95.94 106 GLU A C 1
ATOM 846 O O . GLU A 1 106 ? 6.689 6.573 -12.360 1.00 95.94 106 GLU A O 1
ATOM 851 N N . ARG A 1 107 ? 8.750 7.110 -11.632 1.00 97.88 107 ARG A N 1
ATOM 852 C CA . ARG A 1 107 ? 9.254 5.735 -11.554 1.00 97.88 107 ARG A CA 1
ATOM 853 C C . ARG A 1 107 ? 9.498 5.374 -10.096 1.00 97.88 107 ARG A C 1
ATOM 855 O O . ARG A 1 107 ? 10.276 6.048 -9.425 1.00 97.88 107 ARG A O 1
ATOM 862 N N . TYR A 1 108 ? 8.879 4.298 -9.628 1.00 98.31 108 TYR A N 1
ATOM 863 C CA . TYR A 1 108 ? 9.005 3.818 -8.251 1.00 98.31 108 TYR A CA 1
ATOM 864 C C . TYR A 1 108 ? 9.299 2.323 -8.213 1.00 98.31 108 TYR A C 1
ATOM 866 O O . TYR A 1 108 ? 8.936 1.580 -9.128 1.00 98.31 108 TYR A O 1
ATOM 874 N N . PHE A 1 109 ? 9.911 1.852 -7.132 1.00 98.50 109 PHE A N 1
ATOM 875 C CA . PHE A 1 109 ? 9.917 0.423 -6.851 1.00 98.50 109 PHE A CA 1
ATOM 876 C C . PHE A 1 109 ? 8.505 -0.051 -6.497 1.00 98.50 109 PHE A C 1
ATOM 878 O O . PHE A 1 109 ? 7.775 0.581 -5.737 1.00 98.50 109 PHE A O 1
ATOM 885 N N . ALA A 1 110 ? 8.114 -1.204 -7.028 1.00 98.50 110 ALA A N 1
ATOM 886 C CA . ALA A 1 110 ? 6.811 -1.796 -6.782 1.00 98.50 110 ALA A CA 1
ATOM 887 C C . ALA A 1 110 ? 6.949 -3.240 -6.297 1.00 98.50 110 ALA A C 1
ATOM 889 O O . ALA A 1 110 ? 7.647 -4.058 -6.901 1.00 98.50 110 ALA A O 1
ATOM 890 N N . LEU A 1 111 ? 6.256 -3.560 -5.204 1.00 98.69 111 LEU A N 1
ATOM 891 C CA . LEU A 1 111 ? 6.206 -4.892 -4.609 1.00 98.69 111 LEU A CA 1
ATOM 892 C C . LEU A 1 111 ? 5.031 -5.675 -5.191 1.00 98.69 111 LEU A C 1
ATOM 894 O O . LEU A 1 111 ? 3.908 -5.174 -5.249 1.00 98.69 111 LEU A O 1
ATOM 898 N N . ARG A 1 112 ? 5.253 -6.936 -5.559 1.00 98.25 112 ARG A N 1
ATOM 899 C CA . ARG A 1 112 ? 4.158 -7.823 -5.957 1.00 98.25 112 ARG A CA 1
ATOM 900 C C . ARG A 1 112 ? 3.186 -8.036 -4.788 1.00 98.25 112 ARG A C 1
ATOM 902 O O . ARG A 1 112 ? 3.601 -8.363 -3.678 1.00 98.25 112 ARG A O 1
ATOM 909 N N . ALA A 1 113 ? 1.891 -7.842 -5.017 1.00 98.25 113 ALA A N 1
ATOM 910 C CA . ALA A 1 113 ? 0.889 -7.721 -3.957 1.00 98.25 113 ALA A CA 1
ATOM 911 C C . ALA A 1 113 ? 0.720 -8.988 -3.092 1.00 98.25 113 ALA A C 1
ATOM 913 O O . ALA A 1 113 ? 0.393 -8.877 -1.912 1.00 98.25 113 ALA A O 1
ATOM 914 N N . ASP A 1 114 ? 0.991 -10.183 -3.630 1.00 97.19 114 ASP A N 1
ATOM 915 C CA . ASP A 1 114 ? 1.011 -11.447 -2.871 1.00 97.19 114 ASP A CA 1
ATOM 916 C C . ASP A 1 114 ? 2.086 -11.479 -1.772 1.00 97.19 114 ASP A C 1
ATOM 918 O O . ASP A 1 114 ? 1.971 -12.258 -0.822 1.00 97.19 114 ASP A O 1
ATOM 922 N N . LEU A 1 115 ? 3.104 -10.619 -1.874 1.00 97.69 115 LEU A N 1
ATOM 923 C CA . LEU A 1 115 ? 4.226 -10.520 -0.938 1.00 97.69 115 LEU A CA 1
ATOM 924 C C . LEU A 1 115 ? 4.031 -9.444 0.138 1.00 97.69 115 LEU A C 1
ATOM 926 O O . LEU A 1 115 ? 4.894 -9.283 1.004 1.00 97.69 115 LEU A O 1
ATOM 930 N N . LEU A 1 116 ? 2.901 -8.728 0.129 1.00 98.19 116 LEU A N 1
ATOM 931 C CA . LEU A 1 116 ? 2.564 -7.763 1.175 1.00 98.19 116 LEU A CA 1
ATOM 932 C C . LEU A 1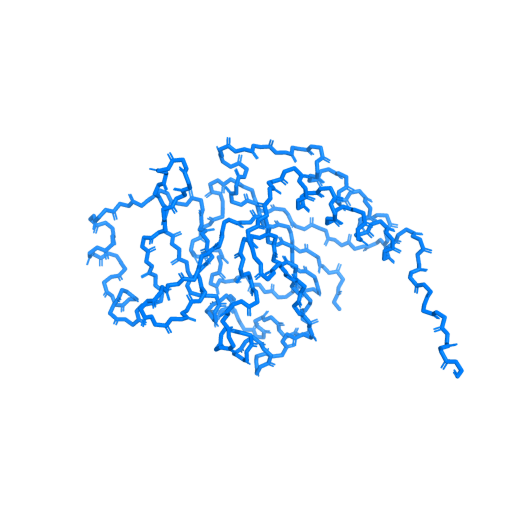 116 ? 2.599 -8.451 2.550 1.00 98.19 116 LEU A C 1
ATOM 934 O O . LEU A 1 116 ? 1.975 -9.497 2.747 1.00 98.19 116 LEU A O 1
ATOM 938 N N . GLY A 1 117 ? 3.355 -7.900 3.495 1.00 97.69 117 GLY A N 1
ATOM 939 C CA . GLY A 1 117 ? 3.492 -8.427 4.854 1.00 97.69 117 GLY A CA 1
ATOM 940 C C . GLY A 1 117 ? 4.099 -9.831 4.959 1.00 97.69 117 GLY A C 1
ATOM 941 O O . GLY A 1 117 ? 3.876 -10.509 5.960 1.00 97.69 117 GLY A O 1
ATOM 942 N N . TYR A 1 118 ? 4.767 -10.336 3.914 1.00 95.31 118 TY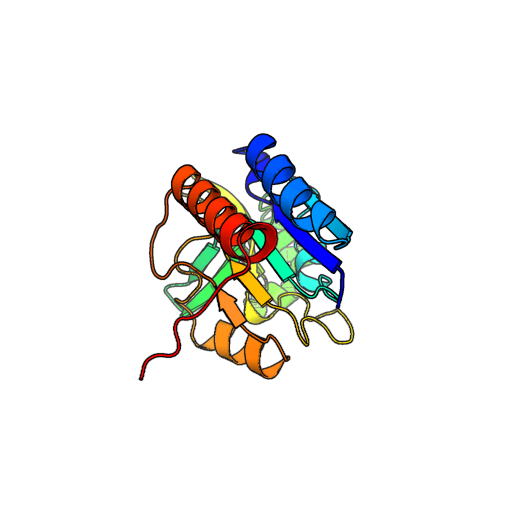R A N 1
ATOM 943 C CA . TYR A 1 118 ? 5.257 -11.721 3.867 1.00 95.31 118 TYR A CA 1
ATOM 944 C C . TYR A 1 118 ? 6.368 -12.019 4.882 1.00 95.31 118 TYR A C 1
ATOM 946 O O . TYR A 1 118 ? 6.493 -13.157 5.324 1.00 95.31 118 TYR A O 1
ATOM 954 N N . LEU A 1 119 ? 7.140 -11.010 5.296 1.00 95.12 119 LEU A N 1
ATOM 955 C CA . LEU A 1 119 ? 8.223 -11.173 6.274 1.00 95.12 119 LEU A CA 1
ATOM 956 C C . LEU A 1 119 ? 7.754 -11.049 7.730 1.00 95.12 119 LEU A C 1
ATOM 958 O O . LEU A 1 119 ? 8.517 -11.327 8.655 1.00 95.12 119 LEU A O 1
ATOM 962 N N . ARG A 1 120 ? 6.498 -10.652 7.962 1.00 91.81 120 ARG A N 1
ATOM 963 C CA . ARG A 1 120 ? 5.951 -10.472 9.307 1.00 91.81 120 ARG A CA 1
ATOM 964 C C . ARG A 1 120 ? 5.358 -11.792 9.827 1.00 91.81 120 ARG A C 1
ATOM 966 O O . ARG A 1 120 ? 4.460 -12.330 9.180 1.00 91.81 120 ARG A O 1
ATOM 973 N N . PRO A 1 121 ? 5.770 -12.294 11.009 1.00 85.50 121 PRO A N 1
ATOM 974 C CA . PRO A 1 121 ? 5.090 -13.410 11.672 1.00 85.50 121 PRO A CA 1
ATOM 975 C C . PRO A 1 121 ? 3.605 -13.099 11.889 1.00 85.50 121 PRO A C 1
ATOM 977 O O . PRO A 1 121 ? 3.263 -11.977 12.263 1.00 85.50 121 PRO A O 1
ATOM 980 N N . ASP A 1 122 ? 2.731 -14.061 11.583 1.00 82.31 122 ASP A N 1
ATOM 981 C CA . ASP A 1 122 ? 1.264 -13.914 11.503 1.00 82.31 122 ASP A CA 1
ATOM 982 C C . ASP A 1 122 ? 0.753 -12.873 10.483 1.00 82.31 122 ASP A C 1
ATOM 984 O O . ASP A 1 122 ? -0.455 -12.726 10.294 1.00 82.31 122 ASP A O 1
ATOM 988 N N . GLY A 1 123 ? 1.667 -12.205 9.772 1.00 86.12 123 GLY A N 1
ATOM 989 C CA . GLY A 1 123 ? 1.451 -11.373 8.595 1.00 86.12 123 GLY A CA 1
ATOM 990 C C . GLY A 1 123 ? 0.190 -10.522 8.639 1.00 86.12 123 GLY A C 1
ATOM 991 O O . GLY A 1 123 ? 0.038 -9.603 9.448 1.00 86.12 123 GLY A O 1
ATOM 992 N N . LEU A 1 124 ? -0.707 -10.857 7.714 1.00 95.38 124 LEU A N 1
ATOM 993 C CA . LEU A 1 124 ? -1.977 -10.183 7.462 1.00 95.38 124 LEU A CA 1
ATOM 994 C C . LEU A 1 124 ? -3.171 -11.020 7.955 1.00 95.38 124 LEU A C 1
ATOM 996 O O . LEU A 1 124 ? -4.304 -10.829 7.507 1.00 95.38 124 LEU A O 1
ATOM 1000 N N . ASN A 1 125 ? -2.922 -11.993 8.837 1.00 96.06 125 ASN A N 1
ATOM 1001 C CA . ASN A 1 125 ? -3.959 -12.885 9.326 1.00 96.06 125 ASN A CA 1
ATOM 1002 C C . ASN A 1 125 ? -5.018 -12.093 10.104 1.00 96.06 125 ASN A C 1
ATOM 1004 O O . ASN A 1 125 ? -4.726 -11.374 11.060 1.00 96.06 125 ASN A O 1
ATOM 1008 N N . GLY A 1 126 ? -6.273 -12.235 9.694 1.00 96.00 126 GLY A N 1
ATOM 1009 C CA . GLY A 1 126 ? -7.400 -11.523 10.271 1.00 96.00 126 GLY A CA 1
ATOM 1010 C C . GLY A 1 126 ? -7.590 -10.095 9.755 1.00 96.00 126 GLY A C 1
ATOM 1011 O O . GLY A 1 126 ? -8.548 -9.453 10.191 1.00 96.00 126 GLY A O 1
ATOM 1012 N N . SER A 1 127 ? -6.733 -9.604 8.853 1.00 97.31 127 SER A N 1
ATOM 1013 C CA . SER A 1 127 ? -6.803 -8.244 8.313 1.00 97.31 127 SER A CA 1
ATOM 1014 C C . SER A 1 127 ? -7.894 -8.092 7.250 1.00 97.31 127 SER A C 1
ATOM 1016 O O . SER A 1 127 ? -8.111 -8.980 6.424 1.00 97.31 127 SER A O 1
ATOM 1018 N N . THR A 1 128 ? -8.530 -6.925 7.213 1.00 98.19 128 THR A N 1
ATOM 1019 C CA . THR A 1 128 ? -9.215 -6.396 6.027 1.00 98.19 128 THR A CA 1
ATOM 1020 C C . THR A 1 128 ? -8.279 -5.428 5.311 1.00 98.19 128 THR A C 1
ATOM 1022 O O . THR A 1 128 ? -7.659 -4.586 5.958 1.00 98.19 128 THR A O 1
ATOM 1025 N N . ILE A 1 129 ? -8.178 -5.526 3.987 1.00 98.56 129 ILE A N 1
ATOM 1026 C CA . ILE A 1 129 ? -7.345 -4.639 3.166 1.00 98.56 129 ILE A CA 1
ATOM 1027 C C . ILE A 1 129 ? -8.254 -3.776 2.293 1.00 98.56 129 ILE A C 1
ATOM 1029 O O . ILE A 1 129 ? -9.115 -4.307 1.597 1.00 98.56 129 ILE A O 1
ATOM 1033 N N . ILE A 1 130 ? -8.048 -2.461 2.307 1.00 98.69 130 ILE A N 1
ATOM 1034 C CA . ILE A 1 130 ? -8.625 -1.524 1.342 1.00 98.69 130 ILE A CA 1
ATOM 1035 C C . ILE A 1 130 ? -7.497 -1.081 0.415 1.00 98.69 130 ILE A C 1
ATOM 1037 O O . ILE A 1 130 ? -6.581 -0.390 0.854 1.00 98.69 130 ILE A O 1
ATOM 1041 N N . LEU A 1 131 ? -7.545 -1.489 -0.851 1.00 98.38 131 LEU A N 1
ATOM 1042 C CA . L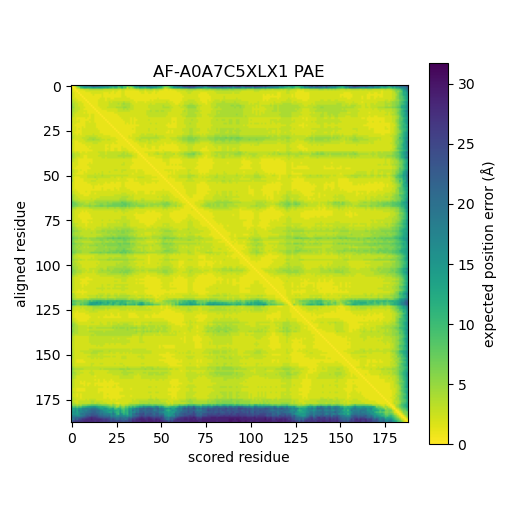EU A 1 131 ? -6.583 -1.098 -1.875 1.00 98.38 131 LEU A CA 1
ATOM 1043 C C . LEU A 1 131 ? -7.197 -0.019 -2.767 1.00 98.38 131 LEU A C 1
ATOM 1045 O O . LEU A 1 131 ? -8.105 -0.284 -3.551 1.00 98.38 131 LEU A O 1
ATOM 1049 N N . MET A 1 132 ? -6.686 1.202 -2.632 1.00 98.31 132 MET A N 1
ATOM 1050 C CA . MET A 1 132 ? -7.251 2.392 -3.273 1.00 98.31 132 MET A CA 1
ATOM 1051 C C . MET A 1 132 ? -6.735 2.628 -4.697 1.00 98.31 132 MET A C 1
ATOM 1053 O O . MET A 1 132 ? -7.267 3.499 -5.384 1.00 98.31 132 MET A O 1
ATOM 1057 N N . GLY A 1 133 ? -5.713 1.879 -5.123 1.00 96.19 133 GLY A N 1
ATOM 1058 C CA . GLY A 1 133 ? -5.116 1.962 -6.453 1.00 96.19 133 GLY A CA 1
ATOM 1059 C C . GLY A 1 133 ? -5.924 1.248 -7.544 1.00 96.19 133 GLY A C 1
ATOM 1060 O O . GLY A 1 133 ? -6.880 0.515 -7.280 1.00 96.19 133 GLY A O 1
ATOM 1061 N N . CYS A 1 134 ? -5.519 1.467 -8.796 1.00 96.88 134 CYS A N 1
ATOM 1062 C CA . CYS A 1 134 ? -6.181 0.916 -9.977 1.00 96.88 134 CYS A CA 1
ATOM 1063 C C . CYS A 1 134 ? -6.062 -0.612 -10.054 1.00 96.88 134 CYS A C 1
ATOM 1065 O O . CYS A 1 134 ? -5.028 -1.189 -9.704 1.00 96.88 134 CYS A O 1
ATOM 1067 N N . ASN A 1 135 ? -7.087 -1.259 -10.614 1.00 96.50 135 ASN A N 1
ATOM 1068 C CA . ASN A 1 135 ? -7.093 -2.688 -10.954 1.00 96.50 135 ASN A CA 1
ATOM 1069 C C . ASN A 1 135 ? -6.721 -3.622 -9.784 1.00 96.50 135 ASN A C 1
ATOM 1071 O O . ASN A 1 135 ? -6.175 -4.707 -9.996 1.00 96.50 135 ASN A O 1
ATOM 1075 N N . GLY A 1 136 ? -6.998 -3.222 -8.542 1.00 94.75 136 GLY A N 1
ATOM 1076 C CA . GLY A 1 136 ? -6.639 -3.978 -7.344 1.00 94.75 136 GLY A CA 1
ATOM 1077 C C . GLY A 1 136 ? -7.284 -5.369 -7.245 1.00 94.75 136 GLY A C 1
ATOM 1078 O O . GLY A 1 136 ? -6.773 -6.226 -6.527 1.00 94.75 136 GLY A O 1
ATOM 1079 N N . THR A 1 137 ? -8.354 -5.641 -8.000 1.00 95.12 137 THR A N 1
ATOM 1080 C CA . THR A 1 137 ? -8.947 -6.989 -8.135 1.00 95.12 137 THR A CA 1
ATOM 1081 C C . THR A 1 137 ? -8.458 -7.770 -9.364 1.00 95.12 137 THR A C 1
ATOM 1083 O O . THR A 1 137 ? -8.807 -8.939 -9.534 1.00 95.12 137 THR A O 1
ATOM 1086 N N . GLY A 1 138 ? -7.616 -7.168 -10.210 1.00 94.69 138 GLY A N 1
ATOM 1087 C CA . GLY A 1 138 ? -7.210 -7.707 -11.512 1.00 94.69 138 GLY A CA 1
ATOM 1088 C C . GLY A 1 138 ? -6.283 -8.927 -11.463 1.00 94.69 138 GLY A C 1
ATOM 1089 O O . GLY A 1 138 ? -6.043 -9.553 -12.493 1.00 94.69 138 GLY A O 1
ATOM 1090 N N . SER A 1 139 ? -5.776 -9.307 -10.284 1.00 96.94 139 SER A N 1
ATOM 1091 C CA . SER A 1 139 ? -4.914 -10.482 -10.108 1.00 96.94 139 SER A CA 1
ATOM 1092 C C . SER A 1 139 ? -5.531 -11.502 -9.152 1.00 96.94 139 SER A C 1
ATOM 1094 O O . SER A 1 139 ? -5.391 -11.410 -7.931 1.00 96.94 139 SER A O 1
ATOM 1096 N N . LYS A 1 140 ? -6.152 -12.550 -9.714 1.00 95.94 140 LYS A N 1
ATOM 1097 C CA . LYS A 1 140 ? -6.643 -13.704 -8.934 1.00 95.94 140 LYS A CA 1
ATOM 1098 C C . LYS A 1 140 ? -5.532 -14.355 -8.110 1.00 95.94 140 LYS A C 1
ATOM 1100 O O . LYS A 1 140 ? -5.785 -14.809 -7.002 1.00 95.94 140 LYS A O 1
ATOM 1105 N N . HIS A 1 141 ? -4.308 -14.381 -8.643 1.00 96.88 141 HIS A N 1
ATOM 1106 C CA . HIS A 1 141 ? -3.149 -14.907 -7.930 1.00 96.88 141 HIS A CA 1
ATOM 1107 C C . HIS A 1 141 ? -2.896 -14.137 -6.630 1.00 96.88 141 HIS A C 1
ATOM 1109 O O . HIS A 1 141 ? -2.836 -14.752 -5.569 1.00 96.88 141 HIS A O 1
ATOM 1115 N N . ALA A 1 142 ? -2.809 -12.803 -6.704 1.00 97.50 142 ALA A N 1
ATOM 1116 C CA . ALA A 1 142 ? -2.578 -11.971 -5.528 1.00 97.50 142 ALA A CA 1
ATOM 1117 C C . ALA A 1 142 ? -3.692 -12.139 -4.486 1.00 97.50 142 ALA A C 1
ATOM 1119 O O . ALA A 1 142 ? -3.404 -12.381 -3.316 1.00 97.50 142 ALA A O 1
ATOM 1120 N N . LEU A 1 143 ? -4.957 -12.094 -4.917 1.00 97.81 143 LEU A N 1
ATOM 1121 C CA . LEU A 1 143 ? -6.103 -12.265 -4.021 1.00 97.81 143 LEU A CA 1
ATOM 1122 C C . LEU A 1 143 ? -6.091 -13.633 -3.327 1.00 97.81 143 LEU A C 1
ATOM 1124 O O . LEU A 1 143 ? -6.201 -13.693 -2.105 1.00 97.81 143 LEU A O 1
ATOM 1128 N N . ASN A 1 144 ? -5.888 -14.722 -4.076 1.00 98.00 144 ASN A N 1
ATOM 1129 C CA . ASN A 1 144 ? -5.831 -16.068 -3.503 1.00 98.00 144 ASN A CA 1
ATOM 1130 C C . ASN A 1 144 ? -4.702 -16.193 -2.478 1.00 98.00 144 ASN A C 1
ATOM 1132 O O . ASN A 1 144 ? -4.938 -16.694 -1.384 1.00 98.00 144 ASN A O 1
ATOM 1136 N N . ARG A 1 145 ? -3.502 -15.681 -2.781 1.00 97.38 145 ARG A N 1
ATOM 1137 C CA . ARG A 1 145 ? -2.370 -15.710 -1.842 1.00 97.38 145 ARG A CA 1
ATOM 1138 C C . ARG A 1 145 ? -2.634 -14.910 -0.570 1.00 97.38 145 ARG A C 1
ATOM 1140 O O . ARG A 1 145 ? -2.265 -15.360 0.511 1.00 97.38 145 ARG A O 1
ATOM 1147 N N . LEU A 1 146 ? -3.281 -13.751 -0.676 1.00 97.50 146 LEU A N 1
ATOM 1148 C CA . LEU A 1 146 ? -3.678 -12.962 0.492 1.00 97.50 146 LEU A CA 1
ATOM 1149 C C . LEU A 1 146 ? -4.688 -13.732 1.362 1.00 97.50 146 LEU A C 1
ATOM 1151 O O . LEU A 1 146 ? -4.511 -13.805 2.579 1.00 97.50 146 LEU A O 1
ATOM 1155 N N . PHE A 1 147 ? -5.697 -14.361 0.752 1.00 97.94 147 PHE A N 1
ATOM 1156 C CA . PHE A 1 147 ? -6.692 -15.164 1.471 1.00 97.94 147 PHE A CA 1
ATOM 1157 C C . PHE A 1 147 ? -6.102 -16.435 2.099 1.00 97.94 147 PHE A C 1
ATOM 1159 O O . PHE A 1 147 ? -6.387 -16.724 3.259 1.00 97.94 147 PHE A O 1
ATOM 1166 N N . GLU A 1 148 ? -5.228 -17.154 1.390 1.00 96.44 148 GLU A N 1
ATOM 1167 C CA . GLU A 1 148 ? -4.481 -18.310 1.919 1.00 96.44 148 GLU A CA 1
ATOM 1168 C C . GLU A 1 148 ? -3.661 -17.943 3.166 1.00 96.44 148 GLU A C 1
ATOM 1170 O O . GLU A 1 148 ? -3.479 -18.765 4.061 1.00 96.44 148 GLU A O 1
ATOM 1175 N N . ARG A 1 149 ? -3.201 -16.688 3.251 1.00 95.12 149 ARG A N 1
ATOM 1176 C CA . ARG A 1 149 ? -2.445 -16.137 4.386 1.00 95.12 149 ARG A CA 1
ATOM 1177 C C . ARG A 1 149 ? -3.332 -15.534 5.487 1.00 95.12 149 ARG A C 1
ATOM 1179 O O . ARG A 1 149 ? -2.815 -14.915 6.415 1.00 95.12 149 ARG A O 1
ATOM 1186 N N . GLY A 1 150 ? -4.650 -15.721 5.409 1.00 95.81 150 GLY A N 1
ATOM 1187 C CA . GLY A 1 150 ? -5.598 -15.366 6.465 1.00 95.81 150 GLY A CA 1
ATOM 1188 C C . GLY A 1 150 ? -6.202 -13.963 6.374 1.00 95.81 150 GLY A C 1
ATOM 1189 O O . GLY A 1 150 ? -6.901 -13.557 7.304 1.00 95.81 150 GLY A O 1
ATOM 1190 N N . VAL A 1 151 ? -5.982 -13.215 5.286 1.00 97.69 151 VAL A N 1
ATOM 1191 C CA . VAL A 1 151 ? -6.731 -11.968 5.033 1.00 97.69 151 VAL A CA 1
ATOM 1192 C C . VAL A 1 151 ? -8.225 -12.295 4.983 1.00 97.69 151 VAL A C 1
ATOM 1194 O O . VAL A 1 151 ? -8.629 -13.272 4.364 1.00 97.69 151 VAL A O 1
ATOM 1197 N N . LYS A 1 152 ? -9.069 -11.496 5.639 1.00 97.81 152 LYS A N 1
ATOM 1198 C CA . LYS A 1 152 ? -10.520 -11.751 5.713 1.00 97.81 152 LYS A CA 1
ATOM 1199 C C . LYS A 1 152 ? -11.291 -11.193 4.531 1.00 97.81 152 LYS A C 1
ATOM 1201 O O . LYS A 1 152 ? -12.298 -11.759 4.122 1.00 97.81 152 LYS A O 1
ATOM 1206 N N . SER A 1 153 ? -10.853 -10.051 4.019 1.00 97.44 153 SER A N 1
ATOM 1207 C CA . SER A 1 153 ? -11.510 -9.371 2.905 1.00 97.44 153 SER A CA 1
ATOM 1208 C C . SER A 1 153 ? -10.554 -8.388 2.248 1.00 97.44 153 SER A C 1
ATOM 1210 O O . SER A 1 153 ? -9.729 -7.779 2.934 1.00 97.44 153 SER A O 1
ATOM 1212 N N . VAL A 1 154 ? -10.713 -8.212 0.940 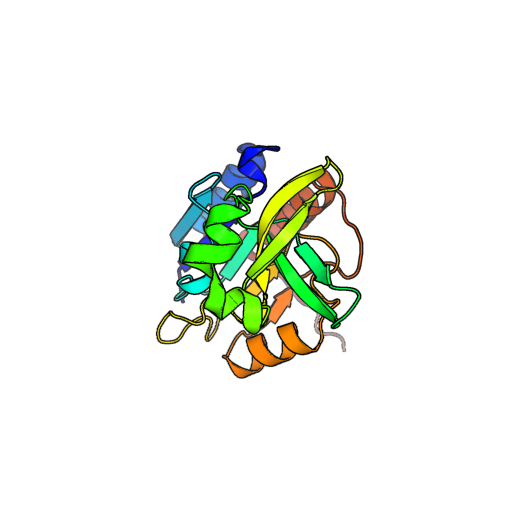1.00 98.31 154 VAL A N 1
ATOM 1213 C CA . VAL A 1 154 ? -10.037 -7.186 0.147 1.00 98.31 154 VAL A CA 1
ATOM 1214 C C . VAL A 1 154 ? -11.114 -6.334 -0.519 1.00 98.31 154 VAL A C 1
ATOM 1216 O O . VAL A 1 154 ? -11.980 -6.867 -1.209 1.00 98.31 154 VAL A O 1
ATOM 1219 N N . ILE A 1 155 ? -11.071 -5.026 -0.291 1.00 98.38 155 ILE A N 1
ATOM 1220 C CA . ILE A 1 155 ? -11.920 -4.022 -0.935 1.00 98.38 155 ILE A CA 1
ATOM 1221 C C . ILE A 1 155 ? -11.017 -3.257 -1.895 1.00 98.38 155 ILE A C 1
ATOM 1223 O O . ILE A 1 155 ? -10.024 -2.679 -1.461 1.00 98.38 155 ILE A O 1
ATOM 1227 N N . ALA A 1 156 ? -11.315 -3.289 -3.188 1.00 98.06 156 ALA A N 1
ATOM 1228 C CA . ALA A 1 156 ? -10.453 -2.700 -4.203 1.00 98.06 156 ALA A CA 1
ATOM 1229 C C . ALA A 1 156 ? -11.238 -2.320 -5.461 1.00 98.06 156 ALA A C 1
ATOM 1231 O O . ALA A 1 156 ? -12.349 -2.809 -5.674 1.00 98.06 156 ALA A O 1
ATOM 1232 N N . TRP A 1 157 ? -10.631 -1.486 -6.302 1.00 97.88 157 TRP A N 1
ATOM 1233 C CA . TRP A 1 157 ? -11.158 -1.141 -7.621 1.00 97.88 157 TRP A CA 1
ATOM 1234 C C . TRP A 1 157 ? -10.857 -2.232 -8.653 1.00 97.88 157 TRP A C 1
ATOM 1236 O O . TRP A 1 157 ? -9.804 -2.871 -8.613 1.00 97.88 157 TRP A O 1
ATOM 1246 N N . ASP A 1 158 ? -11.771 -2.430 -9.598 1.00 95.69 158 ASP A N 1
ATOM 1247 C CA . ASP A 1 158 ? -11.657 -3.375 -10.716 1.00 95.69 158 ASP A CA 1
ATOM 1248 C C . ASP A 1 158 ? -11.255 -2.710 -12.043 1.00 95.69 158 ASP A C 1
ATOM 1250 O O . ASP A 1 158 ? -11.178 -3.377 -13.072 1.00 95.69 158 ASP A O 1
ATOM 1254 N N . GLY A 1 159 ? -10.944 -1.413 -12.004 1.00 96.06 159 GLY A N 1
ATOM 1255 C CA . GLY A 1 159 ? -10.526 -0.622 -13.154 1.00 96.06 159 GLY A CA 1
ATOM 1256 C C . GLY A 1 159 ? -9.650 0.566 -12.761 1.00 96.06 159 GLY A C 1
ATOM 1257 O O . GLY A 1 159 ? -9.093 0.619 -11.658 1.00 96.06 159 GLY A O 1
ATOM 1258 N N . TYR A 1 160 ? -9.533 1.524 -13.680 1.00 96.31 160 TYR A N 1
ATOM 1259 C CA . TYR A 1 160 ? -8.912 2.817 -13.403 1.00 96.31 160 TYR A CA 1
ATOM 1260 C C . TYR A 1 160 ? -9.789 3.659 -12.480 1.00 96.31 160 TYR A C 1
ATOM 1262 O O . TYR A 1 160 ? -11.016 3.600 -12.547 1.00 96.31 160 TYR A O 1
ATOM 1270 N N . VAL A 1 161 ? -9.145 4.445 -11.624 1.00 96.31 161 VAL A N 1
ATOM 1271 C CA . VAL A 1 161 ? -9.827 5.302 -10.661 1.00 96.31 161 VAL A CA 1
ATOM 1272 C C . VAL A 1 161 ? -9.072 6.612 -10.490 1.00 96.31 161 VAL A C 1
ATOM 1274 O O . VAL A 1 161 ? -7.845 6.620 -10.385 1.00 96.31 161 VAL A O 1
ATOM 1277 N N . ASP A 1 162 ? -9.815 7.714 -10.438 1.00 95.81 162 ASP A N 1
ATOM 1278 C CA . ASP A 1 162 ? -9.262 9.031 -10.140 1.00 95.81 162 ASP A CA 1
ATOM 1279 C C . ASP A 1 162 ? -8.916 9.160 -8.654 1.00 95.81 162 ASP A C 1
ATOM 1281 O O . ASP A 1 162 ? -9.648 8.677 -7.781 1.00 95.81 162 ASP A O 1
ATOM 1285 N N . LEU A 1 163 ? -7.824 9.867 -8.353 1.00 95.56 163 LEU A N 1
ATOM 1286 C CA . LEU A 1 163 ? -7.317 10.011 -6.987 1.00 95.56 163 LEU A CA 1
ATOM 1287 C C . LEU A 1 163 ? -8.339 10.667 -6.042 1.00 95.56 163 LEU A C 1
ATOM 1289 O O . LEU A 1 163 ? -8.621 10.155 -4.959 1.00 95.56 163 LEU A O 1
ATOM 1293 N N . GLU A 1 164 ? -8.949 11.773 -6.470 1.00 96.81 164 GLU A N 1
ATOM 1294 C CA . GLU A 1 164 ? -9.968 12.472 -5.677 1.00 96.81 164 GLU A CA 1
ATOM 1295 C C . GLU A 1 164 ? -11.202 11.592 -5.431 1.00 96.81 164 GLU A C 1
ATOM 1297 O O . GLU A 1 164 ? -11.810 11.628 -4.357 1.00 96.81 164 GLU A O 1
ATOM 1302 N N . TYR A 1 165 ? -11.561 10.766 -6.418 1.00 97.75 165 TYR A N 1
ATOM 1303 C CA . TYR A 1 165 ? -12.702 9.868 -6.321 1.00 97.75 165 TYR A CA 1
ATOM 1304 C C . TYR A 1 165 ? -12.439 8.730 -5.330 1.00 97.75 165 TYR A C 1
ATOM 1306 O O . TYR A 1 165 ? -13.263 8.494 -4.442 1.00 97.75 165 TYR A O 1
ATOM 1314 N N . THR A 1 166 ? -11.285 8.059 -5.422 1.00 97.94 166 THR A N 1
ATOM 1315 C CA . THR A 1 166 ? -10.928 6.970 -4.496 1.00 97.94 166 THR A CA 1
ATOM 1316 C C . THR A 1 166 ? -10.801 7.465 -3.051 1.00 97.94 166 THR A C 1
ATOM 1318 O O . THR A 1 166 ? -11.332 6.818 -2.143 1.00 97.94 166 THR A O 1
ATOM 1321 N N . ASP A 1 167 ? -10.221 8.653 -2.830 1.00 98.38 167 ASP A N 1
ATOM 1322 C CA . ASP A 1 167 ? -10.129 9.285 -1.506 1.00 98.38 167 ASP A CA 1
ATOM 1323 C C . ASP A 1 167 ? -11.529 9.564 -0.933 1.00 98.38 167 ASP A C 1
ATOM 1325 O O . ASP A 1 167 ? -11.857 9.151 0.186 1.00 98.38 167 ASP A O 1
ATOM 1329 N N . LYS A 1 168 ? -12.407 10.196 -1.723 1.00 98.25 168 LYS A N 1
ATOM 1330 C CA . LYS A 1 168 ? -13.778 10.523 -1.306 1.00 98.25 168 LYS A CA 1
ATOM 1331 C C . LYS A 1 168 ? -14.603 9.277 -0.982 1.00 98.25 168 LYS A C 1
ATOM 1333 O O . LYS A 1 168 ? -15.282 9.238 0.046 1.00 98.25 168 LYS A O 1
ATOM 1338 N N . ILE A 1 169 ? -14.577 8.265 -1.851 1.00 98.12 169 ILE A N 1
ATOM 1339 C CA . ILE A 1 169 ? -15.357 7.036 -1.655 1.00 98.12 169 ILE A CA 1
ATOM 1340 C C . ILE A 1 169 ? -14.832 6.241 -0.460 1.00 98.12 169 ILE A C 1
ATOM 1342 O O . ILE A 1 169 ? -15.634 5.766 0.345 1.00 98.12 169 ILE A O 1
ATOM 1346 N N . THR A 1 170 ? -13.512 6.151 -0.290 1.00 98.19 170 THR A N 1
ATOM 1347 C CA . THR A 1 170 ? -12.914 5.449 0.851 1.00 98.19 170 THR A CA 1
ATOM 1348 C C . THR A 1 170 ? -13.272 6.136 2.166 1.00 98.19 170 THR A C 1
ATOM 1350 O O . THR A 1 170 ? -13.702 5.466 3.104 1.00 98.19 170 THR A O 1
ATOM 1353 N N . LEU A 1 171 ? -13.198 7.471 2.238 1.00 98.19 171 LEU A N 1
ATOM 1354 C CA . LEU A 1 171 ? -13.623 8.208 3.431 1.00 98.19 171 LEU A CA 1
ATOM 1355 C C . LEU A 1 171 ? -15.108 7.977 3.746 1.00 98.19 171 LEU A C 1
ATOM 1357 O O . LEU A 1 171 ? -15.465 7.742 4.900 1.00 98.19 171 LEU A O 1
ATOM 1361 N N . ASN A 1 172 ? -15.974 8.008 2.730 1.00 96.94 172 ASN A N 1
ATOM 1362 C CA . ASN A 1 172 ? -17.401 7.738 2.909 1.00 96.94 172 ASN A CA 1
ATOM 1363 C C . ASN A 1 172 ? -17.659 6.312 3.405 1.00 96.94 172 ASN A C 1
ATOM 1365 O O . ASN A 1 172 ? -18.461 6.127 4.319 1.00 96.94 172 ASN A O 1
ATOM 1369 N N . LEU A 1 173 ? -16.961 5.316 2.850 1.00 96.31 173 LEU A N 1
ATOM 1370 C CA . LEU A 1 173 ? -17.032 3.933 3.314 1.00 96.31 173 LEU A CA 1
ATOM 1371 C C . LEU A 1 173 ? -16.659 3.840 4.799 1.00 96.31 173 LEU A C 1
ATOM 1373 O O . LEU A 1 173 ? -17.421 3.280 5.584 1.00 96.31 173 LEU A O 1
ATOM 1377 N N . ILE A 1 174 ? -15.532 4.434 5.199 1.00 96.44 174 ILE A N 1
ATOM 1378 C CA . ILE A 1 174 ? -15.073 4.425 6.593 1.00 96.44 174 ILE A CA 1
ATOM 1379 C C . ILE A 1 174 ? -16.094 5.103 7.520 1.00 96.44 174 ILE A C 1
ATOM 1381 O O . ILE A 1 174 ? -16.455 4.521 8.542 1.00 96.44 174 ILE A O 1
ATOM 1385 N N . LYS A 1 175 ? -16.640 6.268 7.148 1.00 95.25 175 LYS A N 1
ATOM 1386 C CA . LYS A 1 175 ? -17.698 6.945 7.923 1.00 95.25 175 LYS A CA 1
ATOM 1387 C C . LYS A 1 175 ? -18.950 6.085 8.076 1.00 95.25 175 LYS A C 1
ATOM 1389 O O . LYS A 1 175 ? -19.480 5.945 9.175 1.00 95.25 175 LYS A O 1
ATOM 1394 N N . VAL A 1 176 ? -19.411 5.458 6.997 1.00 93.31 176 VAL A N 1
ATOM 1395 C CA . VAL A 1 176 ? -20.603 4.598 7.020 1.00 93.31 176 VAL A CA 1
ATOM 1396 C C . VAL A 1 176 ? -20.394 3.367 7.908 1.00 93.31 176 VAL A C 1
ATOM 1398 O O . VAL A 1 176 ? -21.290 3.007 8.671 1.00 93.31 176 VAL A O 1
ATOM 1401 N N . VAL A 1 177 ? -19.213 2.745 7.853 1.00 91.88 177 VAL A N 1
ATOM 1402 C CA . VAL A 1 177 ? -18.879 1.569 8.672 1.00 91.88 177 VAL A CA 1
ATOM 1403 C C . VAL A 1 177 ? -18.761 1.934 10.153 1.00 91.88 177 VAL A C 1
ATOM 1405 O O . VAL A 1 177 ? -19.364 1.260 10.987 1.00 91.88 177 VAL A O 1
ATOM 1408 N N . TYR A 1 178 ? -17.998 2.981 10.476 1.00 90.19 178 TYR A N 1
ATOM 1409 C CA . TYR A 1 178 ? -17.529 3.244 11.841 1.00 90.19 178 TYR A CA 1
ATOM 1410 C C . TYR A 1 178 ? -18.302 4.342 12.585 1.00 90.19 178 TYR A C 1
ATOM 1412 O O . TYR A 1 178 ? -18.393 4.270 13.807 1.00 90.19 178 TYR A O 1
ATOM 1420 N N . GLU A 1 179 ? -18.894 5.322 11.891 1.00 87.50 179 GLU A N 1
ATOM 1421 C CA . GLU A 1 179 ? -19.769 6.332 12.517 1.00 87.50 179 GLU A CA 1
ATOM 1422 C C . GLU A 1 179 ? -21.246 5.952 12.382 1.00 87.50 179 GLU A C 1
ATOM 1424 O O . GLU A 1 179 ? -22.009 6.043 13.342 1.00 87.50 179 GLU A O 1
ATOM 1429 N N . GLY A 1 180 ? -21.658 5.521 11.186 1.00 75.50 180 GLY A N 1
ATOM 1430 C CA . GLY A 1 180 ? -23.059 5.216 10.889 1.00 75.50 180 GLY A CA 1
ATOM 1431 C C . GLY A 1 180 ? -23.553 3.899 11.489 1.00 75.50 180 GLY A C 1
ATOM 1432 O O . GLY A 1 180 ? -24.755 3.746 11.713 1.00 75.50 180 GLY A O 1
ATOM 1433 N N . GLY A 1 181 ? -22.636 2.961 11.750 1.00 70.88 181 GLY A N 1
ATOM 1434 C CA . GLY A 1 181 ? -22.951 1.585 12.119 1.00 70.88 181 GLY A CA 1
ATOM 1435 C C . GLY A 1 181 ? -23.667 0.885 10.969 1.00 70.88 181 GLY A C 1
ATOM 1436 O O . GLY A 1 181 ? -24.891 0.942 10.870 1.00 70.88 181 GLY A O 1
ATOM 1437 N N . LEU A 1 182 ? -22.907 0.236 10.083 1.00 67.06 182 LEU A N 1
ATOM 1438 C CA . LEU A 1 182 ? -23.447 -0.449 8.905 1.00 67.06 182 LEU A CA 1
ATOM 1439 C C . LEU A 1 182 ? -24.559 -1.433 9.297 1.00 67.06 182 LEU A C 1
ATOM 1441 O O . LEU A 1 182 ? -24.312 -2.485 9.884 1.00 67.06 182 LEU A O 1
ATOM 1445 N N . LYS A 1 183 ? -25.802 -1.077 8.963 1.00 59.16 183 LYS A N 1
ATOM 1446 C CA . LYS A 1 183 ? -26.971 -1.940 9.119 1.00 59.16 183 LYS A CA 1
ATOM 1447 C C . LYS A 1 183 ? -27.248 -2.592 7.777 1.00 59.16 183 LYS A C 1
ATOM 1449 O O . LYS A 1 183 ? -27.698 -1.931 6.845 1.00 59.16 183 LYS A O 1
ATOM 1454 N N . PHE A 1 184 ? -26.990 -3.888 7.679 1.00 58.09 184 PHE A N 1
ATOM 1455 C CA . PHE A 1 184 ? -27.526 -4.675 6.579 1.00 58.09 184 PHE A CA 1
ATOM 1456 C C . PHE A 1 184 ? -29.010 -4.894 6.863 1.00 58.09 184 PHE A C 1
ATOM 1458 O O . PHE A 1 184 ? -29.363 -5.411 7.923 1.00 58.09 184 PHE A O 1
ATOM 1465 N N . SER A 1 185 ? -29.890 -4.474 5.953 1.00 59.03 185 SER A N 1
ATOM 1466 C CA . SER A 1 185 ? -31.258 -4.975 5.994 1.00 59.03 185 SER A CA 1
ATOM 1467 C C . SER A 1 185 ? -31.190 -6.482 5.773 1.00 59.03 185 SER A C 1
ATOM 1469 O O . SER A 1 185 ? -30.578 -6.948 4.809 1.00 59.03 185 SER A O 1
ATOM 1471 N N . GLU A 1 186 ? -31.782 -7.253 6.684 1.00 46.41 186 GLU A N 1
ATOM 1472 C CA . GLU A 1 186 ? -32.029 -8.667 6.436 1.00 46.41 186 GLU A CA 1
ATOM 1473 C C . GLU A 1 186 ? -32.876 -8.742 5.164 1.00 46.41 186 GLU A C 1
ATOM 1475 O O . GLU A 1 186 ? -34.040 -8.330 5.150 1.00 46.41 186 GLU A O 1
ATOM 1480 N N . ARG A 1 187 ? -32.271 -9.176 4.053 1.00 50.81 187 ARG A N 1
ATOM 1481 C CA . ARG A 1 187 ? -33.049 -9.528 2.868 1.00 50.81 187 ARG A CA 1
ATOM 1482 C C . ARG A 1 187 ? -33.887 -10.740 3.269 1.00 50.81 187 ARG A C 1
ATOM 1484 O O . ARG A 1 187 ? -33.325 -11.806 3.506 1.00 50.81 187 ARG A O 1
ATOM 1491 N N . ARG A 1 188 ? -35.193 -10.518 3.426 1.00 43.47 188 ARG A N 1
ATOM 1492 C CA . ARG A 1 188 ? -36.201 -11.577 3.529 1.00 43.47 188 ARG A CA 1
ATOM 1493 C C . ARG A 1 188 ? -36.335 -12.308 2.203 1.00 43.47 188 ARG A C 1
ATOM 1495 O O . ARG A 1 188 ? -36.187 -11.632 1.158 1.00 43.47 188 ARG A O 1
#

Secondary structure (DSSP, 8-state):
--EEEEEESGGGTS--HHHHHHHHHHHHTTT-EEEEEEGGG--HHHHHH--S-SEEEEE--EEE-TTT--EEEEEEEEP-HHHHHHTTHHHHHTTSEEEEE-TT--EEEEEEGGGTTTTSTTTTTT-EEEE-STTTTS-HHHHHHHHHTT--EEEE-SS---HHHHHHHHHHHHHHHHTTT-------

Mean predicted aligned error: 3.83 Å

Nearest PDB structures (foldseek):
  6q6i-assembly1_A  TM=4.319E-01  e=8.861E-02  Pseudomonas aeruginosa
  8e1j-assembly1_A  TM=5.814E-01  e=2.612E-01  Schizosaccharomyces pombe
  8e1t-assembly1_A  TM=5.849E-01  e=3.162E-01  Schizosaccharomyces pombe
  5xx1-assembly1_I  TM=4.632E-01  e=3.826E-01  Salmonella enterica subsp. enterica serovar Typhi
  2vyc-assembly1_A  TM=4.463E-01  e=2.967E-01  Escherichia coli BL21(DE3)

Radius of gyration: 16.26 Å; Cα contacts (8 Å, |Δi|>4): 383; chains: 1; bounding box: 59×35×40 Å

Sequence (188 aa):
MSRVAIVDAIGVTKPNPEFLKSVKEVLEKTGLKVDVYEGKNVTIDLLRNIGGYGLIILRVHSAIDPKYGFLYLFSAEEFDETEYEDKFSEEKRFGAIREGVTFENERYFALRADLLGYLRPDGLNGSTIILMGCNGTGSKHALNRLFERGVKSVIAWDGYVDLEYTDKITLNLIKVVYEGGLKFSERR

Foldseek 3Di:
DQEEEEAAQVCQPDNDVVLVVLLCVLSVVLVGHYHYQYHQSQDPVCQLQDEPHLEYEQNFAWDADPVPQWIWTFGNAFDDPVCCCPVCVPCVVVVQWDWDADPVRTTTIIGGLLSGNVPYVLGQANHEYEHLHAQPVRHPPNVVSCVVSHHPYYHYYNGHDDSVGSSVVVSVVSCCVRVVPDDDDPPD

Solvent-accessible surface area (backbone atoms only — not comparable to full-atom values): 9784 Å² total; per-residue (Å²): 113,64,32,33,37,40,38,25,19,43,39,66,84,60,67,51,69,66,59,55,50,52,49,45,54,53,44,42,75,72,71,35,46,75,47,78,35,54,17,77,64,24,29,63,67,48,44,26,49,38,54,79,29,27,34,37,38,35,42,25,54,35,45,65,40,88,89,80,49,45,35,29,38,35,30,36,40,69,56,48,70,65,52,46,61,64,78,34,40,68,42,42,76,73,56,43,40,44,85,37,73,50,98,86,70,49,51,17,37,15,37,29,50,53,46,54,8,64,75,25,88,73,14,41,46,64,11,35,38,38,38,59,18,28,32,58,60,67,15,65,66,31,54,50,45,40,44,76,50,37,32,71,46,76,47,55,34,80,40,85,72,56,69,72,56,43,52,53,51,49,45,50,51,51,42,40,52,65,73,63,53,71,74,77,75,82,84,124